Protein AF-A0A926H2I6-F1 (afdb_monomer)

Sequence (255 aa):
MTPRLSDEVSGDVGGFFLFFEAYNAGSPIDIVLDAVFRDAKGVEAKRQSINKNIRSGRTQQWIRVQSDGLARGAFVLELRAVKADDSTRALAFTQRTVRIETGASGVPGDAAELDERIAQLRYVAMQSDIDLIRDAATFPDKRIRFADFWSRRDPTPGTRENEAMQEYYARIDYAQEHFRSYLAGWMTDQGRVYVVYGPPDNVTRDPFQSEARRLETWQYFSRGNLQVVFQDDSGFGDFRLVTPISQLEKYRYAH

Solvent-accessible surface area (backbone atoms only — not comparable to full-atom values): 14363 Å² total; per-residue (Å²): 83,66,78,52,77,72,96,74,75,77,77,45,73,31,25,41,76,46,50,30,52,43,64,32,96,53,77,66,45,54,30,34,37,40,40,35,34,18,40,90,86,67,48,80,73,46,77,50,77,44,82,43,76,44,56,53,43,82,45,82,45,78,45,79,48,72,46,59,60,40,50,69,42,65,27,40,40,36,39,36,32,21,39,67,93,41,76,87,51,70,67,30,76,50,72,45,81,45,75,40,85,57,17,42,79,74,46,62,22,39,70,68,58,36,53,51,56,50,64,60,35,67,45,68,47,54,69,69,58,45,49,60,27,68,71,36,93,43,72,70,54,26,50,50,43,49,48,52,61,47,61,80,56,32,83,46,80,89,53,88,59,47,60,44,58,51,53,50,49,51,34,38,52,50,17,41,70,76,37,48,48,100,47,60,4,44,73,27,51,59,10,42,49,34,43,38,74,39,83,59,78,42,79,50,65,65,87,85,54,63,87,58,47,45,47,42,36,36,29,30,63,93,62,81,58,40,69,44,38,28,40,15,71,79,65,72,62,61,40,38,69,71,49,94,68,74,88,80,69,50,38,67,81,79,135

Secondary structure (DSSP, 8-state):
------S----BTTEEEEEEEEEESSS-EEEEEEEEEE-TTS-EEEEEEEEEEE-SEEEEEEEEEE-TTPPSEEEEEEEEEEESS--SSEEEEEEEEEEE-S-TTT--SSHHHHHHHHHHGGG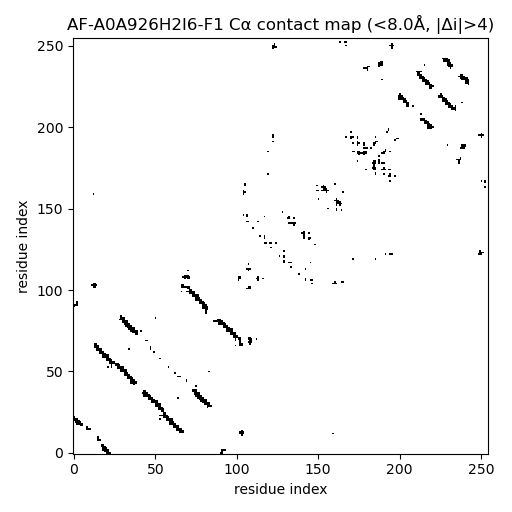TS-HHHHHHHHT-SSHHHHHHHHHHHHHTT-S-TTSSS-HHHHHHHHHHHHHHHHS-SSS-GGGSHHHHHHHHH-S-SEEEE-TT--TT-EEEEEEEGGGTSEEEEEEESSSSS--EE-S---TT-------

Radius of gyration: 24.82 Å; Cα contacts (8 Å, |Δi|>4): 484; chains: 1; bounding box: 56×32×73 Å

pLDDT: mean 85.4, std 14.14, range [34.06, 97.62]

Mean predicted aligned error: 11.86 Å

Nearest PDB structures (foldseek):
  6byg-assembly1_A  TM=5.383E-01  e=1.604E-03  Xanthomonas citri pv. citri str. 306
  6byc-assembly1_A  TM=5.207E-01  e=2.281E-03  Xanthomonas citri pv. citri str. 306
  6bye-assembly1_B  TM=5.040E-01  e=2.151E-03  Xanthomonas citri pv. citri str. 306
  6byg-assembly1_B  TM=4.900E-01  e=2.720E-03  Xanthomonas citri pv. citri str. 306
  2yjl-assembly1_A  TM=5.028E-01  e=2.093E-01  Pseudomonas aeruginosa PAO1

Structure (mmCIF, N/CA/C/O backbone):
data_AF-A0A926H2I6-F1
#
_entry.id   AF-A0A926H2I6-F1
#
loop_
_atom_site.group_PDB
_atom_site.id
_atom_site.type_symbol
_atom_site.label_atom_id
_atom_site.label_alt_id
_atom_site.label_comp_id
_atom_site.label_asym_id
_atom_site.label_entity_id
_atom_site.label_seq_id
_atom_site.pdbx_PDB_ins_code
_atom_site.Cartn_x
_atom_site.Cartn_y
_atom_site.Cartn_z
_atom_site.occupancy
_atom_site.B_iso_or_equiv
_atom_site.auth_seq_id
_atom_site.auth_comp_id
_atom_site.auth_asym_id
_atom_site.auth_atom_id
_atom_site.pdbx_PDB_model_num
ATOM 1 N N . MET A 1 1 ? -7.264 -4.552 38.458 1.00 51.69 1 MET A N 1
ATOM 2 C CA . MET A 1 1 ? -7.173 -5.278 37.171 1.00 51.69 1 MET A CA 1
ATOM 3 C C . MET A 1 1 ? -5.726 -5.237 36.721 1.00 51.69 1 MET A C 1
ATOM 5 O O . MET A 1 1 ? -5.122 -4.180 36.845 1.00 51.69 1 MET A O 1
ATOM 9 N N . THR A 1 2 ? -5.186 -6.339 36.208 1.00 41.84 2 THR A N 1
ATOM 10 C CA . THR A 1 2 ? -3.837 -6.357 35.621 1.00 41.84 2 THR A CA 1
ATOM 11 C C . THR A 1 2 ? -3.987 -6.846 34.185 1.00 41.84 2 THR A C 1
ATOM 13 O O . THR A 1 2 ? -4.104 -8.055 33.980 1.00 41.84 2 THR A O 1
ATOM 16 N N . PRO A 1 3 ? -4.080 -5.944 33.193 1.00 43.66 3 PRO A N 1
ATOM 17 C CA . PRO A 1 3 ? -4.262 -6.354 31.810 1.00 43.66 3 PRO A CA 1
ATOM 18 C C . PRO A 1 3 ? -3.015 -7.115 31.356 1.00 43.66 3 PRO A C 1
ATOM 20 O O . PRO A 1 3 ? -1.905 -6.580 31.403 1.00 43.66 3 PRO A O 1
ATOM 23 N N . ARG A 1 4 ? -3.186 -8.373 30.946 1.00 41.72 4 ARG A N 1
ATOM 24 C CA . ARG A 1 4 ? -2.119 -9.177 30.348 1.00 41.72 4 ARG A CA 1
ATOM 25 C C . ARG A 1 4 ? -2.365 -9.260 28.853 1.00 41.72 4 ARG A C 1
ATOM 27 O O . ARG A 1 4 ? -3.298 -9.913 28.418 1.00 41.72 4 ARG A O 1
ATOM 34 N N . LEU A 1 5 ? -1.514 -8.582 28.100 1.00 47.88 5 LEU A N 1
ATOM 35 C CA . LEU A 1 5 ? -1.452 -8.659 26.646 1.00 47.88 5 LEU A CA 1
ATOM 36 C C . LEU A 1 5 ? -0.637 -9.898 26.252 1.00 47.88 5 LEU A C 1
ATOM 38 O O . LEU A 1 5 ? 0.461 -10.075 26.781 1.00 47.88 5 LEU A O 1
ATOM 42 N N . SER A 1 6 ? -1.184 -10.750 25.383 1.00 37.72 6 SER A N 1
ATOM 43 C CA . SER A 1 6 ? -0.470 -11.889 24.794 1.00 37.72 6 SER A CA 1
ATOM 44 C C . SER A 1 6 ? 0.651 -11.410 23.867 1.00 37.72 6 SER A C 1
ATOM 46 O O . SER A 1 6 ? 0.526 -10.361 23.236 1.00 37.72 6 SER A O 1
ATOM 48 N N . ASP A 1 7 ? 1.744 -12.175 23.805 1.00 37.91 7 ASP A N 1
ATOM 49 C CA . ASP A 1 7 ? 2.963 -11.804 23.068 1.00 37.91 7 ASP A CA 1
ATOM 50 C C . ASP A 1 7 ? 2.861 -12.029 21.549 1.00 37.91 7 ASP A C 1
ATOM 52 O O . ASP A 1 7 ? 3.631 -11.443 20.795 1.00 37.91 7 ASP A O 1
ATOM 56 N N . GLU A 1 8 ? 1.863 -12.782 21.085 1.00 34.06 8 GLU A N 1
ATOM 57 C CA . GLU A 1 8 ? 1.546 -12.922 19.665 1.00 34.06 8 GLU A CA 1
ATOM 58 C C . GLU A 1 8 ? 0.152 -12.379 19.395 1.00 34.06 8 GLU A C 1
ATOM 60 O O . GLU A 1 8 ? -0.875 -12.966 19.740 1.00 34.06 8 GLU A O 1
ATOM 65 N N . VAL A 1 9 ? 0.135 -11.208 18.776 1.00 41.66 9 VAL A N 1
ATOM 66 C CA . VAL A 1 9 ? -1.035 -10.687 18.097 1.00 41.66 9 VAL A CA 1
ATOM 67 C C . VAL A 1 9 ? -0.856 -11.062 16.633 1.00 41.66 9 VAL A C 1
ATOM 69 O O . VAL A 1 9 ? -0.272 -10.305 15.862 1.00 41.66 9 VAL A O 1
ATOM 72 N N . SER A 1 10 ? -1.301 -12.261 16.250 1.00 37.22 10 SER A N 1
ATOM 73 C CA . SER A 1 10 ? -1.488 -12.570 14.833 1.00 37.22 10 SER A CA 1
ATOM 74 C C . SER A 1 10 ? -2.543 -11.595 14.315 1.00 37.22 10 SER A C 1
ATOM 76 O O . SER A 1 10 ? -3.692 -11.627 14.762 1.00 37.22 10 SER A O 1
ATOM 78 N N . GLY A 1 11 ? -2.110 -10.656 13.475 1.00 39.47 11 GLY A N 1
ATOM 79 C CA . GLY A 1 11 ? -2.929 -9.560 12.982 1.00 39.47 11 GLY A CA 1
ATOM 80 C C . GLY A 1 11 ? -4.119 -10.084 12.197 1.00 39.47 11 GLY A C 1
ATOM 81 O O . GLY A 1 11 ? -3.978 -10.495 11.050 1.00 39.47 11 GLY A O 1
ATOM 82 N N . ASP A 1 12 ? -5.294 -10.045 12.816 1.00 39.66 12 ASP A N 1
ATOM 83 C CA . ASP A 1 12 ? -6.534 -10.094 12.064 1.00 39.66 12 ASP A CA 1
ATOM 84 C C . ASP A 1 12 ? -6.709 -8.766 11.315 1.00 39.66 12 ASP A C 1
ATOM 86 O O . ASP A 1 12 ? -6.243 -7.688 11.697 1.00 39.66 12 ASP A O 1
ATOM 90 N N . VAL A 1 13 ? -7.380 -8.843 10.178 1.00 48.22 13 VAL A N 1
ATOM 91 C CA . VAL A 1 13 ? -7.551 -7.719 9.262 1.00 48.22 13 VAL A CA 1
ATOM 92 C C . VAL A 1 13 ? -8.316 -6.578 9.949 1.00 48.22 13 VAL A C 1
ATOM 94 O O . VAL A 1 13 ? -9.471 -6.717 10.364 1.00 48.22 13 VAL A O 1
ATOM 97 N N . GLY A 1 14 ? -7.639 -5.435 10.099 1.00 58.56 14 GLY A N 1
ATOM 98 C CA . GLY A 1 14 ? -8.200 -4.179 10.611 1.00 58.56 14 GLY A CA 1
ATOM 99 C C . GLY A 1 14 ? -8.201 -4.046 12.119 1.00 58.56 14 GLY A C 1
ATOM 100 O O . GLY A 1 14 ? -8.694 -3.046 12.625 1.00 58.56 14 GLY A O 1
ATOM 101 N N . GLY A 1 15 ? -7.636 -5.006 12.845 1.00 72.56 15 GLY A N 1
ATOM 102 C CA . GLY A 1 15 ? -7.514 -4.916 14.285 1.00 72.56 15 GLY A CA 1
ATOM 103 C C . GLY A 1 15 ? -7.090 -6.223 14.921 1.00 72.56 15 GLY A C 1
ATOM 104 O O . GLY A 1 15 ? -6.919 -7.239 14.271 1.00 72.56 15 GLY A O 1
ATOM 105 N N . PHE A 1 16 ? -6.972 -6.224 16.232 1.00 80.12 16 PHE A N 1
ATOM 106 C CA . PHE A 1 16 ? -6.583 -7.402 16.981 1.00 80.12 16 PHE A CA 1
ATOM 107 C C . PHE A 1 16 ? -7.397 -7.539 18.250 1.00 80.12 16 PHE A C 1
ATOM 109 O O . PHE A 1 16 ? -7.962 -6.571 18.764 1.00 80.12 16 PHE A O 1
ATOM 116 N N . PHE A 1 17 ? -7.458 -8.758 18.770 1.00 84.69 17 PHE A N 1
ATOM 117 C CA . PHE A 1 17 ? -8.118 -9.010 20.036 1.00 84.69 17 PHE A CA 1
ATOM 118 C C . PHE A 1 17 ? -7.151 -8.823 21.195 1.00 84.69 17 PHE A C 1
ATOM 120 O O . PHE A 1 17 ? -6.048 -9.361 21.200 1.00 84.69 17 PHE A O 1
ATOM 127 N N . LEU A 1 18 ? -7.598 -8.082 22.203 1.00 86.88 18 LEU A N 1
ATOM 128 C CA . LEU A 1 18 ? -6.967 -8.059 23.508 1.00 86.88 18 LEU A CA 1
ATOM 129 C C . LEU A 1 18 ? -7.772 -8.898 24.477 1.00 86.88 18 LEU A C 1
ATOM 131 O O . LEU A 1 18 ? -8.983 -8.719 24.623 1.00 86.88 18 LEU A O 1
ATOM 135 N N . PHE A 1 19 ? -7.057 -9.771 25.167 1.00 86.81 19 PHE A N 1
ATOM 136 C CA . PHE A 1 19 ? -7.551 -10.533 26.295 1.00 86.81 19 PHE A CA 1
ATOM 137 C C . PHE A 1 19 ? -7.140 -9.854 27.602 1.00 86.81 19 PHE A C 1
ATOM 139 O O . PHE A 1 19 ? -6.030 -9.339 27.718 1.00 86.81 19 PHE A O 1
ATOM 146 N N . PHE A 1 20 ? -8.013 -9.862 28.607 1.00 86.25 20 PHE A N 1
ATOM 147 C CA . PHE A 1 20 ? -7.623 -9.541 29.978 1.00 86.25 20 PHE A CA 1
ATOM 148 C C . PHE A 1 20 ? -8.558 -10.176 31.007 1.00 86.25 20 PHE A C 1
ATOM 150 O O . PHE A 1 20 ? -9.727 -10.459 30.742 1.00 86.25 20 PHE A O 1
ATOM 157 N N . GLU A 1 21 ? -8.045 -10.343 32.224 1.00 88.06 21 GLU A N 1
ATOM 158 C CA . GLU A 1 21 ? -8.843 -10.739 33.381 1.00 88.06 21 GLU A CA 1
ATOM 159 C C . GLU A 1 21 ? -9.215 -9.519 34.229 1.00 88.06 21 GLU A C 1
ATOM 161 O O . GLU A 1 21 ? -8.363 -8.717 34.635 1.00 88.06 21 GLU A O 1
ATOM 166 N N . ALA A 1 22 ? -10.505 -9.396 34.526 1.00 90.19 22 ALA A N 1
ATOM 167 C CA . ALA A 1 22 ? -11.040 -8.382 35.413 1.00 90.19 22 ALA A CA 1
ATOM 168 C C . ALA A 1 22 ? -11.385 -8.995 36.773 1.00 90.19 22 ALA A C 1
ATOM 170 O O . ALA A 1 22 ? -12.070 -10.014 36.864 1.00 90.19 22 ALA A O 1
ATOM 171 N N . TYR A 1 23 ? -10.911 -8.337 37.828 1.00 90.62 23 TYR A N 1
ATOM 172 C CA . TYR A 1 23 ? -11.140 -8.714 39.217 1.00 90.62 23 TYR A CA 1
ATOM 173 C C . TYR A 1 23 ? -11.953 -7.601 39.874 1.00 90.62 23 TYR A C 1
ATOM 175 O O . TYR A 1 23 ? -11.439 -6.490 40.031 1.00 90.62 23 TYR A O 1
ATOM 183 N N . ASN A 1 24 ? -13.206 -7.887 40.222 1.00 91.94 24 ASN A N 1
ATOM 184 C CA . ASN A 1 24 ? -14.107 -6.948 40.882 1.00 91.94 24 ASN A CA 1
ATOM 185 C C . ASN A 1 24 ? -14.617 -7.552 42.196 1.00 91.94 24 ASN A C 1
ATOM 187 O O . ASN A 1 24 ? -15.389 -8.503 42.186 1.00 91.94 24 ASN A O 1
ATOM 191 N N . ALA A 1 25 ? -14.189 -7.002 43.331 1.00 90.06 25 ALA A N 1
ATOM 192 C CA . ALA A 1 25 ? -14.613 -7.475 44.652 1.00 90.06 25 ALA A CA 1
ATOM 193 C C . ALA A 1 25 ? -15.959 -6.883 45.119 1.00 90.06 25 ALA A C 1
ATOM 195 O O . ALA A 1 25 ? -16.461 -7.280 46.166 1.00 90.06 25 ALA A O 1
ATOM 196 N N . GLY A 1 26 ? -16.525 -5.921 44.383 1.00 89.69 26 GLY A N 1
ATOM 197 C CA . GLY A 1 26 ? -17.775 -5.243 44.730 1.00 89.69 26 GLY A CA 1
ATOM 198 C C . GLY A 1 26 ? -18.942 -5.633 43.826 1.00 89.69 26 GLY A C 1
ATOM 199 O O . GLY A 1 26 ? -18.916 -6.659 43.141 1.00 89.69 26 GLY A O 1
ATOM 200 N N . SER A 1 27 ? -19.972 -4.787 43.814 1.00 92.38 27 SER A N 1
ATOM 201 C CA . SER A 1 27 ? -21.091 -4.878 42.871 1.00 92.38 27 SER A CA 1
ATOM 202 C C . SER A 1 27 ? -20.616 -4.706 41.420 1.00 92.38 27 SER A C 1
ATOM 204 O O . SER A 1 27 ? -19.551 -4.125 41.198 1.00 92.38 27 SER A O 1
ATOM 206 N N . PRO A 1 28 ? -21.374 -5.194 40.420 1.00 93.62 28 PRO A N 1
ATOM 207 C CA . PRO A 1 28 ? -21.065 -4.950 39.014 1.00 93.62 28 PRO A CA 1
ATOM 208 C C . PRO A 1 28 ? -20.834 -3.464 38.718 1.00 93.62 28 PRO A C 1
ATOM 210 O O . PRO A 1 28 ? -21.554 -2.616 39.242 1.00 93.62 28 PRO A O 1
ATOM 213 N N . ILE A 1 29 ? -19.836 -3.166 37.887 1.00 93.06 29 ILE A N 1
ATOM 214 C CA . ILE A 1 29 ? -19.472 -1.796 37.505 1.00 93.06 29 ILE A CA 1
ATOM 215 C C . ILE A 1 29 ? -19.391 -1.660 35.989 1.00 93.06 29 ILE A C 1
ATOM 217 O O . ILE A 1 29 ? -18.915 -2.572 35.311 1.00 93.06 29 ILE A O 1
ATOM 221 N N . ASP A 1 30 ? -19.790 -0.504 35.473 1.00 95.00 30 ASP A N 1
ATOM 222 C CA . ASP A 1 30 ? -19.539 -0.132 34.086 1.00 95.00 30 ASP A CA 1
ATOM 223 C C . ASP A 1 30 ? -18.203 0.598 33.972 1.00 95.00 30 ASP A C 1
ATOM 225 O O . ASP A 1 30 ? -17.878 1.496 34.756 1.00 95.00 30 ASP A O 1
ATOM 229 N N . ILE A 1 31 ? -17.409 0.185 32.992 1.00 94.50 31 ILE A N 1
ATOM 230 C CA . ILE A 1 31 ? -16.107 0.765 32.690 1.00 94.50 31 ILE A CA 1
ATOM 231 C C . ILE A 1 31 ? -16.033 1.171 31.224 1.00 94.50 31 ILE A C 1
ATOM 233 O O . ILE A 1 31 ? -16.672 0.564 30.359 1.00 94.50 31 ILE A O 1
ATOM 237 N N . VAL A 1 32 ? -15.172 2.145 30.953 1.00 95.50 32 VAL A N 1
ATOM 238 C CA . VAL A 1 32 ? -14.722 2.496 29.607 1.00 95.50 32 VAL A CA 1
ATOM 239 C C . VAL A 1 32 ? -13.271 2.062 29.469 1.00 95.50 32 VAL A C 1
ATOM 241 O O . VAL A 1 32 ? -12.435 2.352 30.327 1.00 95.50 32 VAL A O 1
ATOM 244 N N . LEU A 1 33 ? -12.980 1.339 28.394 1.00 94.62 33 LEU A N 1
ATOM 245 C CA . LEU A 1 33 ? -11.631 0.996 27.970 1.00 94.62 33 LEU A CA 1
ATOM 246 C C . LEU A 1 33 ? -11.230 1.931 26.834 1.00 94.62 33 LEU A C 1
ATOM 248 O O . LEU A 1 33 ? -11.742 1.793 25.727 1.00 94.62 33 LEU A O 1
ATOM 252 N N . ASP A 1 34 ? -10.317 2.852 27.113 1.00 94.44 34 ASP A N 1
ATOM 253 C CA . ASP A 1 34 ? -9.717 3.747 26.129 1.00 94.44 34 ASP A CA 1
ATOM 254 C C . ASP A 1 34 ? -8.413 3.142 25.613 1.00 94.44 34 ASP A C 1
ATOM 256 O O . ASP A 1 34 ? -7.412 3.094 26.331 1.00 94.44 34 ASP A O 1
ATOM 260 N N . ALA A 1 35 ? -8.436 2.680 24.366 1.00 94.75 35 ALA A N 1
ATOM 261 C CA . ALA A 1 35 ? -7.270 2.249 23.610 1.00 94.75 35 ALA A CA 1
ATOM 262 C C . ALA A 1 35 ? -6.766 3.418 22.752 1.00 94.75 35 ALA A C 1
ATOM 264 O O . ALA A 1 35 ? -7.503 3.924 21.906 1.00 94.75 35 ALA A O 1
ATOM 265 N N . VAL A 1 36 ? -5.525 3.852 22.960 1.00 95.75 36 VAL A N 1
ATOM 266 C CA . VAL A 1 36 ? -4.905 4.985 22.263 1.00 95.75 36 VAL A CA 1
ATOM 267 C C . VAL A 1 36 ? -3.611 4.523 21.611 1.00 95.75 36 VAL A C 1
ATOM 269 O O . VAL A 1 36 ? -2.714 4.031 22.287 1.00 95.75 36 VAL A O 1
ATOM 272 N N . PHE A 1 37 ? -3.499 4.695 20.300 1.00 93.69 37 PHE A N 1
ATOM 273 C CA . PHE A 1 37 ? -2.265 4.478 19.557 1.00 93.69 37 PHE A CA 1
ATOM 274 C C . PHE A 1 37 ? -1.484 5.78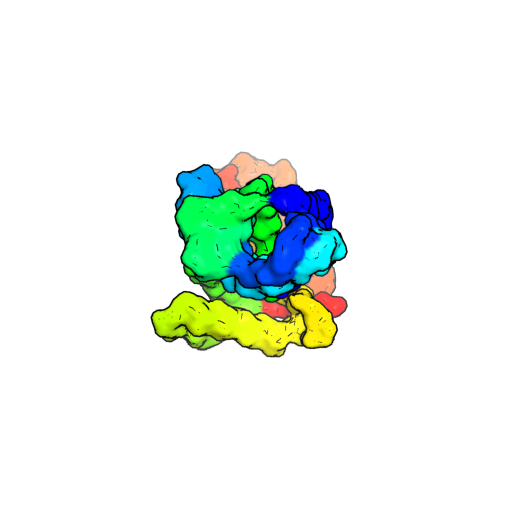4 19.493 1.00 93.69 37 PHE A C 1
ATOM 276 O O . PHE A 1 37 ? -2.003 6.791 19.007 1.00 93.69 37 PHE A O 1
ATOM 283 N N . ARG A 1 38 ? -0.232 5.763 19.948 1.00 94.69 38 ARG A N 1
ATOM 284 C CA . ARG A 1 38 ? 0.714 6.873 19.818 1.00 94.69 38 ARG A CA 1
ATOM 285 C C . ARG A 1 38 ? 1.843 6.517 18.870 1.00 94.69 38 ARG A C 1
ATOM 287 O O . ARG A 1 38 ? 2.364 5.403 18.923 1.00 94.69 38 ARG A O 1
ATOM 294 N N . ASP A 1 39 ? 2.213 7.457 18.011 1.00 89.50 39 ASP A N 1
ATOM 295 C CA . ASP A 1 39 ? 3.367 7.310 17.127 1.00 89.50 39 ASP A CA 1
ATOM 296 C C . ASP A 1 39 ? 4.702 7.410 17.899 1.00 89.50 39 ASP A C 1
ATOM 298 O O . ASP A 1 39 ? 4.738 7.615 19.116 1.00 89.50 39 ASP A O 1
ATOM 302 N N . ALA A 1 40 ? 5.826 7.299 17.187 1.00 82.50 40 ALA A N 1
ATOM 303 C CA . ALA A 1 40 ? 7.164 7.406 17.775 1.00 82.50 40 ALA A CA 1
ATOM 304 C C . ALA A 1 40 ? 7.463 8.773 18.432 1.00 82.50 40 ALA A C 1
ATOM 306 O O . ALA A 1 40 ? 8.410 8.880 19.209 1.00 82.50 40 ALA A O 1
ATOM 307 N N . LYS A 1 41 ? 6.678 9.816 18.131 1.00 86.81 41 LYS A N 1
ATOM 308 C CA . LYS A 1 41 ? 6.781 11.158 18.724 1.00 86.81 41 LYS A CA 1
ATOM 309 C C . LYS A 1 41 ? 5.814 11.349 19.901 1.00 86.81 41 LYS A C 1
ATOM 311 O O . LYS A 1 41 ? 5.792 12.426 20.493 1.00 86.81 41 LYS A O 1
ATOM 316 N N . GLY A 1 42 ? 5.023 10.331 20.249 1.00 90.19 42 GLY A N 1
ATOM 317 C CA . GLY A 1 42 ? 4.010 10.387 21.305 1.00 90.19 42 GLY A CA 1
ATOM 318 C C . GLY A 1 42 ? 2.687 11.035 20.876 1.00 90.19 42 GLY A C 1
ATOM 319 O O . GLY A 1 42 ? 1.796 11.226 21.713 1.00 90.19 42 GLY A O 1
ATOM 320 N N . VAL A 1 43 ? 2.531 11.368 19.592 1.00 90.94 43 VAL A N 1
ATOM 321 C CA . VAL A 1 43 ? 1.313 11.980 19.053 1.00 90.94 43 VAL A CA 1
ATOM 322 C C . VAL A 1 43 ? 0.231 10.913 18.931 1.00 90.94 43 VAL A C 1
ATOM 324 O O . VAL A 1 43 ? 0.491 9.805 18.468 1.00 90.94 43 VAL A O 1
ATOM 327 N N . GLU A 1 44 ? -0.987 11.238 19.368 1.00 93.44 44 GLU A N 1
ATOM 328 C CA . GLU A 1 44 ? -2.144 10.351 19.228 1.00 93.44 44 GLU A CA 1
ATOM 329 C C . GLU A 1 44 ? -2.485 10.171 17.744 1.00 93.44 44 GLU A C 1
ATOM 331 O O . GLU A 1 44 ? -2.884 11.116 17.070 1.00 93.44 44 GLU A O 1
ATOM 336 N N . ALA A 1 45 ? -2.315 8.946 17.250 1.00 87.12 45 ALA A N 1
ATOM 337 C CA . ALA A 1 45 ? -2.628 8.557 15.881 1.00 87.12 45 ALA A CA 1
ATOM 338 C C . ALA A 1 45 ? -4.065 8.035 15.754 1.00 87.12 45 ALA A C 1
ATOM 340 O O . ALA A 1 45 ? -4.726 8.262 14.744 1.00 87.12 45 ALA A O 1
ATOM 341 N N . LYS A 1 46 ? -4.560 7.327 16.778 1.00 89.25 46 LYS A N 1
ATOM 342 C CA . LYS A 1 46 ? -5.925 6.786 16.813 1.00 89.25 46 LYS A CA 1
ATOM 343 C C . LYS A 1 46 ? -6.377 6.520 18.243 1.00 89.25 46 LYS A C 1
ATOM 345 O O . LYS A 1 46 ? -5.569 6.146 19.091 1.00 89.25 46 LYS A O 1
ATOM 350 N N . ARG A 1 47 ? -7.684 6.629 18.483 1.00 93.69 47 ARG A N 1
ATOM 351 C CA . ARG A 1 47 ? -8.341 6.258 19.739 1.00 93.69 47 ARG A CA 1
ATOM 352 C C . ARG A 1 47 ? -9.578 5.414 19.481 1.00 93.69 47 ARG A C 1
ATOM 354 O O . ARG A 1 47 ? -10.318 5.655 18.531 1.00 93.69 47 ARG A O 1
ATOM 361 N N . GLN A 1 48 ? -9.820 4.458 20.367 1.00 93.62 48 GLN A N 1
ATOM 362 C CA . GLN A 1 48 ? -11.039 3.668 20.416 1.00 93.62 48 GLN A CA 1
ATOM 363 C C . GLN A 1 48 ? -11.483 3.500 21.870 1.00 93.62 48 GLN A C 1
ATOM 365 O O . GLN A 1 48 ? -10.709 3.037 22.705 1.00 93.62 48 GLN A O 1
ATOM 370 N N . SER A 1 49 ? -12.743 3.827 22.149 1.00 94.69 49 SER A N 1
ATOM 371 C CA . SER A 1 49 ? -13.353 3.666 23.471 1.00 94.69 49 SER A CA 1
ATOM 372 C C . SER A 1 49 ? -14.360 2.518 23.448 1.00 94.69 49 SER A C 1
ATOM 374 O O . SER A 1 49 ? -15.180 2.419 22.533 1.00 94.69 49 SER A O 1
ATOM 376 N N . ILE A 1 50 ? -14.289 1.623 24.434 1.00 94.38 50 ILE A N 1
ATOM 377 C CA . ILE A 1 50 ? -15.102 0.402 24.491 1.00 94.38 50 ILE A CA 1
ATOM 378 C C . ILE A 1 50 ? -15.753 0.288 25.867 1.00 94.38 50 ILE A C 1
ATOM 380 O O . ILE A 1 50 ? -15.065 0.155 26.878 1.00 94.38 50 ILE A O 1
ATOM 384 N N . ASN A 1 51 ? -17.084 0.279 25.899 1.00 94.62 51 ASN A N 1
ATOM 385 C CA . ASN A 1 51 ? -17.844 0.093 27.132 1.00 94.62 51 ASN A CA 1
ATOM 386 C C . ASN A 1 51 ? -17.895 -1.388 27.524 1.00 94.62 51 ASN A C 1
ATOM 388 O O . ASN A 1 51 ? -18.142 -2.261 26.684 1.00 94.62 51 ASN A O 1
ATOM 392 N N . LYS A 1 52 ? -17.688 -1.681 28.809 1.00 93.31 52 LYS A N 1
ATOM 393 C CA . LYS A 1 52 ? -17.806 -3.029 29.377 1.00 93.31 52 LYS A CA 1
ATOM 394 C C . LYS A 1 52 ? -18.488 -2.981 30.736 1.00 93.31 52 LYS A C 1
ATOM 396 O O . LYS A 1 52 ? -18.135 -2.163 31.576 1.00 93.31 52 LYS A O 1
ATOM 401 N N . ASN A 1 53 ? -19.380 -3.936 30.977 1.00 94.75 53 ASN A N 1
ATOM 402 C CA . ASN A 1 53 ? -19.887 -4.220 32.313 1.00 94.75 53 ASN A CA 1
ATOM 403 C C . ASN A 1 53 ? -19.044 -5.332 32.952 1.00 94.75 53 ASN A C 1
ATOM 405 O O . ASN A 1 53 ? -18.942 -6.439 32.413 1.00 94.75 53 ASN A O 1
ATOM 409 N N . ILE A 1 54 ? -18.429 -5.041 34.095 1.00 93.94 54 ILE A N 1
ATOM 410 C CA . ILE A 1 54 ? -17.598 -5.980 34.848 1.00 93.94 54 ILE A CA 1
ATOM 411 C C . ILE A 1 54 ? -18.400 -6.507 36.030 1.00 93.94 54 ILE A C 1
ATOM 413 O O . ILE A 1 54 ? -18.578 -5.827 37.043 1.00 93.94 54 ILE A O 1
ATOM 417 N N . ARG A 1 55 ? -18.854 -7.757 35.908 1.00 93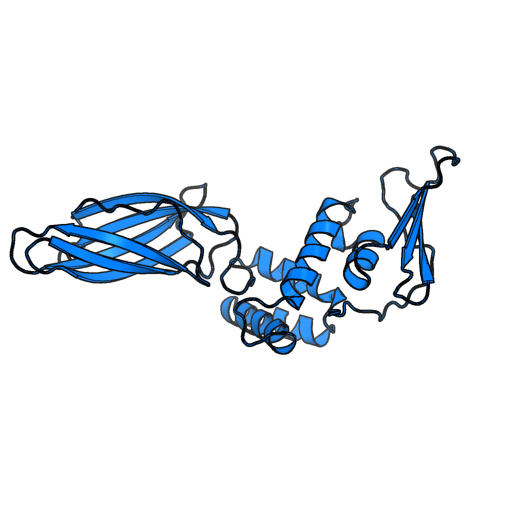.56 55 ARG A N 1
ATOM 418 C CA . ARG A 1 55 ? -19.544 -8.471 36.989 1.00 93.56 55 ARG A CA 1
ATOM 419 C C . ARG A 1 55 ? -18.628 -8.655 38.202 1.00 93.56 55 ARG A C 1
ATOM 421 O O . ARG A 1 55 ? -17.405 -8.628 38.075 1.00 93.56 55 ARG A O 1
ATOM 428 N N . SER A 1 56 ? -19.239 -8.867 39.365 1.00 92.75 56 SER A N 1
ATOM 429 C CA . SER A 1 56 ? -18.520 -9.249 40.584 1.00 92.75 56 SER A CA 1
ATOM 430 C C . SER A 1 56 ? -17.754 -10.566 40.390 1.00 92.75 56 SER A C 1
ATOM 432 O O . SER A 1 56 ? -18.173 -11.435 39.621 1.00 92.75 56 SER A O 1
ATOM 434 N N . GLY A 1 57 ? -16.634 -10.716 41.090 1.00 92.31 57 GLY A N 1
ATOM 435 C CA . GLY A 1 57 ? -15.725 -11.851 40.992 1.00 92.31 57 GLY A CA 1
ATOM 436 C C . GLY A 1 57 ? -14.655 -11.692 39.908 1.00 92.31 57 GLY A C 1
ATOM 437 O O . GLY A 1 57 ? -14.251 -10.583 39.544 1.00 92.31 57 GLY A O 1
ATOM 438 N N . ARG A 1 58 ? -14.150 -12.831 39.422 1.00 92.75 58 ARG A N 1
ATOM 439 C CA . ARG A 1 58 ? -13.155 -12.906 38.345 1.00 92.75 58 ARG A CA 1
ATOM 440 C C . ARG A 1 58 ? -13.857 -13.177 37.019 1.00 92.75 58 ARG A C 1
ATOM 442 O O . ARG A 1 58 ? -14.510 -14.207 36.875 1.00 92.75 58 ARG A O 1
ATOM 449 N N . THR A 1 59 ? -13.683 -12.289 36.045 1.00 90.69 59 THR A N 1
ATOM 450 C CA . THR A 1 59 ? -14.227 -12.455 34.689 1.00 90.69 59 THR A CA 1
ATOM 451 C C . THR A 1 59 ? -13.138 -12.320 33.635 1.00 90.69 59 THR A C 1
ATOM 453 O O . THR A 1 59 ? -12.182 -11.565 33.805 1.00 90.69 59 THR A O 1
ATOM 456 N N . GLN A 1 60 ? -13.289 -13.055 32.538 1.00 90.38 60 GLN A N 1
ATOM 457 C CA . GLN A 1 60 ? -12.436 -12.943 31.359 1.00 90.38 60 GLN A CA 1
ATOM 458 C C . GLN A 1 60 ? -13.093 -12.018 30.341 1.00 90.38 60 GLN A C 1
ATOM 460 O O . GLN A 1 60 ? -14.306 -12.073 30.137 1.00 90.38 60 GLN A O 1
ATOM 465 N N . GLN A 1 61 ? -12.295 -11.161 29.716 1.00 87.44 61 GLN A N 1
ATOM 466 C CA . GLN A 1 61 ? -12.763 -10.149 28.784 1.00 87.44 61 GLN A CA 1
ATOM 467 C C . GLN A 1 61 ? -11.951 -10.196 27.497 1.00 87.44 61 GLN A C 1
ATOM 469 O O . GLN A 1 61 ? -10.732 -10.356 27.517 1.00 87.44 61 GLN A O 1
ATOM 474 N N . TRP A 1 62 ? -12.657 -9.992 26.389 1.00 88.81 62 TRP A N 1
ATOM 475 C CA . TRP A 1 62 ? -12.089 -9.845 25.057 1.00 88.81 62 TRP A CA 1
ATOM 476 C C . TRP A 1 62 ? -12.572 -8.522 24.468 1.00 88.81 62 TRP A C 1
ATOM 478 O O . TRP A 1 62 ? -13.767 -8.194 24.548 1.00 88.81 62 TRP A O 1
ATOM 488 N N . ILE A 1 63 ? -11.654 -7.751 23.894 1.00 89.38 63 ILE A N 1
ATOM 489 C CA . ILE A 1 63 ? -11.969 -6.544 23.127 1.00 89.38 63 ILE A CA 1
ATOM 490 C C . ILE A 1 63 ? -11.280 -6.599 21.776 1.00 89.38 63 ILE A C 1
ATOM 492 O O . ILE A 1 63 ? -10.147 -7.052 21.686 1.00 89.38 63 ILE A O 1
ATOM 496 N N . ARG A 1 64 ? -11.956 -6.119 20.732 1.00 87.50 64 ARG A N 1
ATOM 497 C CA . ARG A 1 64 ? -11.340 -5.919 19.422 1.00 87.50 64 ARG A CA 1
ATOM 498 C C . ARG A 1 64 ? -10.844 -4.483 19.330 1.00 87.50 64 ARG A C 1
ATOM 500 O O . ARG A 1 64 ? -11.657 -3.558 19.345 1.00 87.50 64 ARG A O 1
ATOM 507 N N . VAL A 1 65 ? -9.531 -4.320 19.241 1.00 88.69 65 VAL A N 1
ATOM 508 C CA . VAL A 1 65 ? -8.869 -3.039 19.007 1.00 88.69 65 VAL A CA 1
ATOM 509 C C . VAL A 1 65 ? -8.651 -2.882 17.512 1.00 88.69 65 VAL A C 1
ATOM 511 O O . VAL A 1 65 ? -7.970 -3.698 16.905 1.00 88.69 65 VAL A O 1
ATOM 514 N N . GLN A 1 66 ? -9.244 -1.857 16.916 1.00 84.50 66 GLN A N 1
ATOM 515 C CA . GLN A 1 66 ? -9.182 -1.612 15.482 1.00 84.50 66 GLN A CA 1
ATOM 516 C C . GLN A 1 66 ? -7.901 -0.843 15.119 1.00 84.50 66 GLN A C 1
ATOM 518 O O . GLN A 1 66 ? -7.607 0.196 15.713 1.00 84.50 66 GLN A O 1
ATOM 523 N N . SER A 1 67 ? -7.151 -1.340 14.139 1.00 78.69 67 SER A N 1
ATOM 524 C CA . SER A 1 67 ? -5.899 -0.768 13.628 1.00 78.69 67 SER A CA 1
ATOM 525 C C . SER A 1 67 ? -6.031 -0.140 12.236 1.00 78.69 67 SER A C 1
ATOM 527 O O . SER A 1 67 ? -5.056 0.383 11.702 1.00 78.69 67 SER A O 1
ATOM 529 N N . ASP A 1 68 ? -7.221 -0.152 11.630 1.00 71.44 68 ASP A N 1
ATOM 530 C CA . ASP A 1 68 ? -7.471 0.502 10.344 1.00 71.44 68 ASP A CA 1
ATOM 531 C C . ASP A 1 68 ? -7.113 2.002 10.382 1.00 71.44 68 ASP A C 1
ATOM 533 O O . ASP A 1 68 ? -7.308 2.679 11.391 1.00 71.44 68 ASP A O 1
ATOM 537 N N . GLY A 1 69 ? -6.563 2.533 9.288 1.00 69.12 69 GLY A N 1
ATOM 538 C CA . GLY A 1 69 ? -6.164 3.945 9.215 1.00 69.12 69 GLY A CA 1
ATOM 539 C C . GLY A 1 69 ? -4.893 4.304 9.998 1.00 69.12 69 GLY A C 1
ATOM 540 O O . GLY A 1 69 ? -4.502 5.464 10.003 1.00 69.12 69 GLY A O 1
ATOM 541 N N . LEU A 1 70 ? -4.230 3.341 10.647 1.00 76.19 70 LEU A N 1
ATOM 542 C CA . LEU A 1 70 ? -2.864 3.532 11.132 1.00 76.19 70 LEU A CA 1
ATOM 543 C C . LEU A 1 70 ? -1.873 3.255 10.000 1.00 76.19 70 LEU A C 1
ATOM 545 O O . LEU A 1 70 ? -2.006 2.254 9.294 1.00 76.19 70 LEU A O 1
ATOM 549 N N . ALA A 1 71 ? -0.879 4.131 9.853 1.00 70.94 71 ALA A N 1
ATOM 550 C CA . ALA A 1 71 ? 0.244 3.925 8.941 1.00 70.94 71 ALA A CA 1
ATOM 551 C C . ALA A 1 71 ? 1.018 2.646 9.293 1.00 70.94 71 ALA A C 1
ATOM 553 O O . ALA A 1 71 ? 0.984 2.178 10.436 1.00 70.94 71 ALA A O 1
ATOM 554 N N . ARG A 1 72 ? 1.776 2.104 8.337 1.00 72.88 72 ARG A N 1
ATOM 555 C CA . ARG A 1 72 ? 2.758 1.057 8.642 1.00 72.88 72 ARG A CA 1
ATOM 556 C C . ARG A 1 72 ? 3.805 1.606 9.615 1.00 72.88 72 ARG A C 1
ATOM 558 O O . ARG A 1 72 ? 4.390 2.661 9.384 1.00 72.88 72 ARG A O 1
ATOM 565 N N . GLY A 1 73 ? 4.086 0.877 10.691 1.00 77.56 73 GLY A N 1
ATOM 566 C CA . GLY A 1 73 ? 5.093 1.296 11.663 1.00 77.56 73 GLY A CA 1
ATOM 567 C C . GLY A 1 73 ? 4.864 0.773 13.072 1.00 77.56 73 GLY A C 1
ATOM 568 O O . GLY A 1 73 ? 3.930 0.023 13.344 1.00 77.56 73 GLY A O 1
ATOM 569 N N . ALA A 1 74 ? 5.760 1.153 13.979 1.00 86.75 74 ALA A N 1
ATOM 570 C CA . ALA A 1 74 ? 5.624 0.851 15.397 1.00 86.75 74 ALA A CA 1
ATOM 571 C C . ALA A 1 74 ? 4.824 1.955 16.103 1.00 86.75 74 ALA A C 1
ATOM 573 O O . ALA A 1 74 ? 5.121 3.138 15.941 1.00 86.75 74 ALA A O 1
ATOM 574 N N . PHE A 1 75 ? 3.856 1.550 16.920 1.00 91.25 75 PHE A N 1
ATOM 575 C CA . PHE A 1 75 ? 3.044 2.426 17.758 1.00 91.25 75 PHE A CA 1
ATOM 576 C C . PHE A 1 75 ? 3.100 1.954 19.203 1.00 91.25 75 PHE A C 1
ATOM 578 O O . PHE A 1 75 ? 3.220 0.758 19.472 1.00 91.25 75 PHE A O 1
ATOM 585 N N . VAL A 1 76 ? 2.952 2.883 20.139 1.00 94.62 76 VAL A N 1
ATOM 586 C CA . VAL A 1 76 ? 2.652 2.554 21.532 1.00 94.62 76 VAL A CA 1
ATOM 587 C C . VAL A 1 76 ? 1.138 2.510 21.682 1.00 94.62 76 VAL A C 1
ATOM 589 O O . VAL A 1 76 ? 0.464 3.522 21.516 1.00 94.62 76 VAL A O 1
ATOM 592 N N . LEU A 1 77 ? 0.598 1.333 21.981 1.00 94.81 77 LEU A N 1
ATOM 593 C CA . LEU A 1 77 ? -0.793 1.159 22.370 1.00 94.81 77 LEU A CA 1
ATOM 594 C C . LEU A 1 77 ? -0.918 1.358 23.879 1.00 94.81 77 LEU A C 1
ATOM 596 O O . LEU A 1 77 ? -0.477 0.509 24.652 1.00 94.81 77 LEU A O 1
ATOM 600 N N . GLU A 1 78 ? -1.553 2.447 24.286 1.00 95.12 78 GLU A N 1
ATOM 601 C CA . GLU A 1 78 ? -1.955 2.730 25.660 1.00 95.12 78 GLU A CA 1
ATOM 602 C C . GLU A 1 78 ? -3.390 2.246 25.884 1.00 95.12 78 GLU A C 1
ATOM 604 O O . GLU A 1 78 ? -4.301 2.647 25.165 1.00 95.12 78 GLU A O 1
ATOM 609 N N . LEU A 1 79 ? -3.614 1.414 26.899 1.00 93.75 79 LEU A N 1
ATOM 610 C CA . LEU A 1 79 ? -4.947 0.971 27.301 1.00 93.75 79 LEU A CA 1
ATOM 611 C C . LEU A 1 79 ? -5.246 1.459 28.719 1.00 93.75 79 LEU A C 1
ATOM 613 O O . LEU A 1 79 ? -4.588 1.057 29.684 1.00 93.75 79 LEU A O 1
ATOM 617 N N . ARG A 1 80 ? -6.265 2.308 28.847 1.00 94.38 80 ARG A N 1
ATOM 618 C CA . ARG A 1 80 ? -6.774 2.835 30.118 1.00 94.38 80 ARG A CA 1
ATOM 619 C C . ARG A 1 80 ? -8.159 2.282 30.403 1.00 94.38 80 ARG A C 1
ATOM 621 O O . ARG A 1 80 ? -9.049 2.408 29.575 1.00 94.38 80 ARG A O 1
ATOM 628 N N . ALA A 1 81 ? -8.352 1.713 31.588 1.00 93.56 81 ALA A N 1
ATOM 629 C CA . ALA A 1 81 ? -9.679 1.399 32.105 1.00 93.56 81 ALA A CA 1
ATOM 630 C C . ALA A 1 81 ? -10.089 2.485 33.100 1.00 93.56 81 ALA A C 1
ATOM 632 O O . ALA A 1 81 ? -9.382 2.693 34.087 1.00 93.56 81 ALA A O 1
ATOM 633 N N . VAL A 1 82 ? -11.218 3.146 32.876 1.00 94.31 82 VAL A N 1
ATOM 634 C CA . VAL A 1 82 ? -11.826 4.119 33.801 1.00 94.31 82 VAL A CA 1
ATOM 635 C C . VAL A 1 82 ? -13.246 3.685 34.136 1.00 94.31 82 VAL A C 1
ATOM 637 O O . VAL A 1 82 ? -13.825 2.871 33.413 1.00 94.31 82 VAL A O 1
ATOM 640 N N . LYS A 1 83 ? -13.822 4.186 35.230 1.00 91.88 83 LYS A N 1
ATOM 641 C CA . LYS A 1 83 ? -15.254 3.967 35.451 1.00 91.88 83 LYS A CA 1
ATOM 642 C C . LYS A 1 83 ? -16.054 4.792 34.445 1.00 91.88 83 LYS A C 1
ATOM 644 O O . LYS A 1 83 ? -15.616 5.864 34.040 1.00 91.88 83 LYS A O 1
ATOM 649 N N . ALA A 1 84 ? -17.231 4.306 34.065 1.00 90.56 84 ALA A N 1
ATOM 650 C CA . ALA A 1 84 ? -18.111 5.046 33.164 1.00 90.56 84 ALA A CA 1
ATOM 651 C C . ALA A 1 84 ? -18.618 6.369 33.770 1.00 90.56 84 ALA A C 1
ATOM 653 O O . ALA A 1 84 ? -18.872 7.316 33.031 1.00 90.56 84 ALA A O 1
ATOM 654 N N . ASP A 1 85 ? -18.732 6.442 35.099 1.00 88.62 85 ASP A N 1
ATOM 655 C CA . ASP A 1 85 ? -19.184 7.616 35.855 1.00 88.62 85 ASP A CA 1
ATOM 656 C C . ASP A 1 85 ? -18.042 8.522 36.352 1.00 88.62 85 ASP A C 1
ATOM 658 O O . ASP A 1 85 ? -18.292 9.648 36.777 1.00 88.62 85 ASP A O 1
ATOM 662 N N . ASP A 1 86 ? -16.791 8.060 36.281 1.00 87.38 86 ASP A N 1
ATOM 663 C CA . ASP A 1 86 ? -15.604 8.801 36.709 1.00 87.38 86 ASP A CA 1
ATOM 664 C C . ASP A 1 86 ? -14.407 8.480 35.803 1.00 87.38 86 ASP A C 1
ATOM 666 O O . ASP A 1 86 ? -13.707 7.472 35.964 1.00 87.38 86 ASP A O 1
ATOM 670 N N . SER A 1 87 ? -14.155 9.386 34.857 1.00 81.12 87 SER A N 1
ATOM 671 C CA . SER A 1 87 ? -13.029 9.320 33.925 1.00 81.12 87 SER A CA 1
ATOM 672 C C . SER A 1 87 ? -11.724 9.889 34.494 1.00 81.12 87 SER A C 1
ATOM 674 O O . SER A 1 87 ? -10.673 9.761 33.860 1.00 81.12 87 SER A O 1
ATOM 676 N N . THR A 1 88 ? -11.748 10.503 35.685 1.00 83.75 88 THR A N 1
ATOM 677 C CA . THR A 1 88 ? -10.570 11.174 36.262 1.00 83.75 88 THR A CA 1
ATOM 678 C C . THR A 1 88 ? -9.562 10.182 36.834 1.00 83.75 88 THR A C 1
ATOM 680 O O . THR A 1 88 ? -8.353 10.434 36.821 1.00 83.75 88 THR A O 1
ATOM 683 N N . ARG A 1 89 ? -10.041 9.020 37.295 1.00 85.31 89 ARG A N 1
ATOM 684 C CA . ARG A 1 89 ? -9.216 7.988 37.921 1.00 85.31 89 ARG A CA 1
ATOM 685 C C . ARG A 1 89 ? -9.192 6.705 37.098 1.00 85.31 89 ARG A C 1
ATOM 687 O O . ARG A 1 89 ? -10.178 5.980 36.994 1.00 85.31 89 ARG A O 1
ATOM 694 N N . ALA A 1 90 ? -8.005 6.360 36.603 1.00 86.50 90 ALA A N 1
ATOM 695 C CA . ALA A 1 90 ? -7.777 5.064 35.979 1.00 86.50 90 ALA A CA 1
ATOM 696 C C . ALA A 1 90 ? -7.883 3.929 37.014 1.00 86.50 90 ALA A C 1
ATOM 698 O O . ALA A 1 90 ? -7.192 3.922 38.035 1.00 86.50 90 ALA A O 1
ATOM 699 N N . LEU A 1 91 ? -8.733 2.946 36.722 1.00 89.56 91 LEU A N 1
ATOM 700 C CA . LEU A 1 91 ? -8.816 1.660 37.417 1.00 89.56 91 LEU A CA 1
ATOM 701 C C . LEU A 1 91 ? -7.654 0.737 37.037 1.00 89.56 91 LEU A C 1
ATOM 703 O O . LEU A 1 91 ? -7.245 -0.111 37.832 1.00 89.56 91 LEU A O 1
ATOM 707 N N . ALA A 1 92 ? -7.159 0.870 35.805 1.00 89.50 92 ALA A N 1
ATOM 708 C CA . ALA A 1 92 ? -5.995 0.160 35.300 1.00 89.50 92 ALA A CA 1
ATOM 709 C C . ALA A 1 92 ? -5.369 0.899 34.120 1.00 89.50 92 ALA A C 1
ATOM 711 O O . ALA A 1 92 ? -6.048 1.619 33.385 1.00 89.50 92 ALA A O 1
ATOM 712 N N . PHE A 1 93 ? -4.075 0.666 33.931 1.00 91.00 93 PHE A N 1
ATOM 713 C CA . PHE A 1 93 ? -3.310 1.173 32.805 1.00 91.00 93 PHE A CA 1
ATOM 714 C C . PHE A 1 93 ? -2.306 0.119 32.351 1.00 91.00 93 PHE A C 1
ATOM 716 O O . PHE A 1 93 ? -1.678 -0.542 33.179 1.00 91.00 93 PHE A O 1
ATOM 723 N N . THR A 1 94 ? -2.150 -0.029 31.043 1.00 90.75 94 THR A N 1
ATOM 724 C CA . THR A 1 94 ? -1.041 -0.769 30.446 1.00 90.75 94 THR A CA 1
ATOM 725 C C . THR A 1 94 ? -0.639 -0.108 29.137 1.00 90.75 94 THR A C 1
ATOM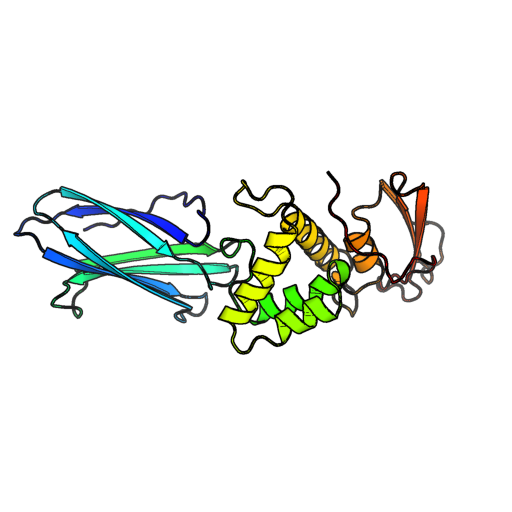 727 O O . THR A 1 94 ? -1.449 0.575 28.512 1.00 90.75 94 THR A O 1
ATOM 730 N N . GLN A 1 95 ? 0.603 -0.322 28.721 1.00 92.50 95 GLN A N 1
ATOM 731 C CA . GLN A 1 95 ? 1.084 0.110 27.419 1.00 92.50 95 GLN A CA 1
ATOM 732 C C . GLN A 1 95 ? 1.962 -0.968 26.797 1.00 92.50 95 GLN A C 1
ATOM 734 O O . GLN A 1 95 ? 2.692 -1.657 27.516 1.00 92.50 95 GLN A O 1
ATOM 739 N N . ARG A 1 96 ? 1.908 -1.105 25.472 1.00 88.19 96 ARG A N 1
ATOM 740 C CA . ARG A 1 96 ? 2.813 -1.975 24.715 1.00 88.19 96 ARG A CA 1
ATOM 741 C C . ARG A 1 96 ? 3.117 -1.417 23.340 1.00 88.19 96 ARG A C 1
ATOM 743 O O . ARG A 1 96 ? 2.281 -0.758 22.733 1.00 88.19 96 ARG A O 1
ATOM 750 N N . THR A 1 97 ? 4.297 -1.750 22.835 1.00 88.94 97 THR A N 1
ATOM 751 C CA . THR A 1 97 ? 4.635 -1.511 21.437 1.00 88.94 97 THR A CA 1
ATOM 752 C C . THR A 1 97 ? 3.931 -2.541 20.565 1.00 88.94 97 THR A C 1
ATOM 754 O O . THR A 1 97 ? 4.052 -3.742 20.798 1.00 88.94 97 THR A O 1
ATOM 757 N N . VAL A 1 98 ? 3.221 -2.065 19.552 1.00 86.69 98 VAL A N 1
ATOM 758 C CA . VAL A 1 98 ? 2.584 -2.872 18.513 1.00 86.69 98 VAL A CA 1
ATOM 759 C C . VAL A 1 98 ? 3.130 -2.434 17.162 1.00 86.69 98 VAL A C 1
ATOM 761 O O . VAL A 1 98 ? 3.354 -1.244 16.935 1.00 86.69 98 VAL A O 1
ATOM 764 N N . ARG A 1 99 ? 3.382 -3.386 16.264 1.00 80.69 99 ARG A N 1
ATOM 765 C CA . ARG A 1 99 ? 3.824 -3.089 14.902 1.00 80.69 99 ARG A CA 1
ATOM 766 C C . ARG A 1 99 ? 2.653 -3.298 13.949 1.00 80.69 99 ARG A C 1
ATOM 768 O O . ARG A 1 99 ? 2.077 -4.377 13.904 1.00 80.69 99 ARG A O 1
ATOM 775 N N . ILE A 1 100 ? 2.299 -2.247 13.221 1.00 77.88 100 ILE A N 1
ATOM 776 C CA . ILE A 1 100 ? 1.334 -2.294 12.128 1.00 77.88 100 ILE A CA 1
ATOM 777 C C . ILE A 1 100 ? 2.129 -2.586 10.862 1.00 77.88 100 ILE A C 1
ATOM 779 O O . ILE A 1 100 ? 2.949 -1.770 10.442 1.00 77.88 100 ILE A O 1
ATOM 783 N N . GLU A 1 101 ? 1.945 -3.775 10.299 1.00 64.50 101 GLU A N 1
ATOM 784 C CA . GLU A 1 101 ? 2.721 -4.227 9.139 1.00 64.50 101 GLU A CA 1
ATOM 785 C C . GLU A 1 101 ? 2.011 -3.938 7.814 1.00 64.50 101 GLU A C 1
ATOM 787 O O . GLU A 1 101 ? 2.681 -3.676 6.821 1.00 64.50 101 GLU A O 1
ATOM 792 N N . THR A 1 102 ? 0.678 -3.877 7.818 1.00 57.09 102 THR A N 1
ATOM 793 C CA . THR A 1 102 ? -0.171 -3.463 6.691 1.00 57.09 102 THR A CA 1
ATOM 794 C C . THR A 1 102 ? -1.570 -3.133 7.217 1.00 57.09 102 THR A C 1
ATOM 796 O O . THR A 1 102 ? -2.076 -3.786 8.132 1.00 57.09 102 THR A O 1
ATOM 799 N N . GLY A 1 103 ? -2.222 -2.106 6.667 1.00 54.75 103 GLY A N 1
ATOM 800 C CA . GLY A 1 103 ? -3.621 -1.841 6.984 1.00 54.75 103 GLY A CA 1
ATOM 801 C C . GLY A 1 103 ? -4.472 -2.985 6.452 1.00 54.75 103 GLY A C 1
ATOM 802 O O . GLY A 1 103 ? -4.575 -3.108 5.246 1.00 54.75 103 GLY A O 1
ATOM 803 N N . ALA A 1 104 ? -5.051 -3.805 7.332 1.00 46.75 104 ALA A N 1
ATOM 804 C CA . ALA A 1 104 ? -6.163 -4.735 7.100 1.00 46.75 104 ALA A CA 1
ATOM 805 C C . ALA A 1 104 ? -6.215 -5.442 5.723 1.00 46.75 104 ALA A C 1
ATOM 807 O O . ALA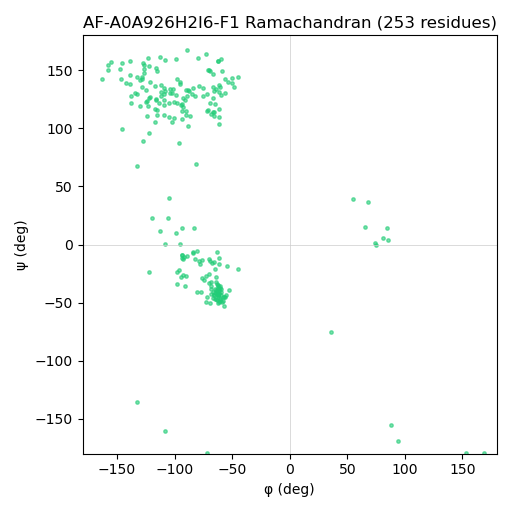 A 1 104 ? -5.954 -6.625 5.610 1.00 46.75 104 ALA A O 1
ATOM 808 N N . SER A 1 105 ? -6.608 -4.732 4.678 1.00 57.53 105 SER A N 1
ATOM 809 C CA . SER A 1 105 ? -6.796 -5.198 3.310 1.00 57.53 105 SER A CA 1
ATOM 810 C C . SER A 1 105 ? -5.565 -5.006 2.412 1.00 57.53 105 SER A C 1
ATOM 812 O O . SER A 1 105 ? -5.717 -5.022 1.199 1.00 57.53 105 SER A O 1
ATOM 814 N N . GLY A 1 106 ? -4.384 -4.723 2.980 1.00 66.00 106 GLY A N 1
ATOM 815 C CA . GLY A 1 106 ? -3.204 -4.193 2.279 1.00 66.00 106 GLY A CA 1
ATOM 816 C C . GLY A 1 106 ? -3.412 -2.780 1.705 1.00 66.00 106 GLY A C 1
ATOM 817 O O . GLY A 1 106 ? -2.628 -2.312 0.883 1.00 66.00 106 GLY A O 1
ATOM 818 N N . VAL A 1 107 ? -4.464 -2.087 2.157 1.00 75.88 107 VAL A N 1
ATOM 819 C CA . VAL A 1 107 ? -4.765 -0.701 1.786 1.00 75.88 107 VAL A CA 1
ATOM 820 C C . VAL A 1 107 ? -4.060 0.247 2.760 1.00 75.88 107 VAL A C 1
ATOM 822 O O . VAL A 1 107 ? -4.279 0.121 3.972 1.00 75.88 107 VAL A O 1
ATOM 825 N N . PRO A 1 108 ? -3.292 1.231 2.258 1.00 78.19 108 PRO A N 1
ATOM 826 C CA . PRO A 1 108 ? -2.573 2.198 3.082 1.00 78.19 108 PRO A CA 1
ATOM 827 C C . PRO A 1 108 ? -3.424 2.877 4.155 1.00 78.19 108 PRO A C 1
ATOM 829 O O . PRO A 1 108 ? -4.618 3.156 3.963 1.00 78.19 108 PRO A O 1
ATOM 832 N N . GLY A 1 109 ? -2.797 3.108 5.308 1.00 68.50 109 GLY A N 1
ATOM 833 C CA . GLY A 1 109 ? -3.431 3.700 6.484 1.00 68.50 109 GLY A CA 1
ATOM 834 C C . GLY A 1 109 ? -3.347 5.222 6.528 1.00 68.50 109 GLY A C 1
ATOM 835 O O . GLY A 1 109 ? -4.250 5.848 7.075 1.00 68.50 109 GLY A O 1
ATOM 836 N N . ASP A 1 110 ? -2.323 5.813 5.911 1.00 78.69 110 ASP A N 1
ATOM 837 C CA . ASP A 1 110 ? -2.137 7.260 5.814 1.00 78.69 110 ASP A CA 1
ATOM 838 C C . ASP A 1 110 ? -2.287 7.785 4.377 1.00 78.69 110 ASP A C 1
ATOM 840 O O . ASP A 1 110 ? -2.240 7.040 3.396 1.00 78.69 110 ASP A O 1
ATOM 844 N N . ALA A 1 111 ? -2.517 9.095 4.257 1.00 81.94 111 ALA A N 1
ATOM 845 C CA . ALA A 1 111 ? -2.793 9.744 2.978 1.00 81.94 111 ALA A CA 1
ATOM 846 C C . ALA A 1 111 ? -1.586 9.769 2.033 1.00 81.94 111 ALA A C 1
ATOM 848 O O . ALA A 1 111 ? -1.774 9.624 0.828 1.00 81.94 111 ALA A O 1
ATOM 849 N N . ALA A 1 112 ? -0.370 9.926 2.561 1.00 85.25 112 ALA A N 1
ATOM 850 C CA . ALA A 1 112 ? 0.830 10.027 1.737 1.00 85.25 112 ALA A CA 1
ATOM 851 C C . ALA A 1 112 ? 1.182 8.670 1.115 1.00 85.25 112 ALA A C 1
ATOM 853 O O . ALA A 1 112 ? 1.416 8.590 -0.090 1.00 85.25 112 ALA A O 1
ATOM 854 N N . GLU A 1 113 ? 1.136 7.601 1.914 1.00 84.12 113 GLU A N 1
ATOM 855 C CA . GLU A 1 113 ? 1.310 6.230 1.438 1.00 84.12 113 GLU A CA 1
ATOM 856 C C . GLU A 1 113 ? 0.217 5.864 0.424 1.00 84.12 113 GLU A C 1
ATOM 858 O O . GLU A 1 113 ? 0.510 5.282 -0.621 1.00 84.12 113 GLU A O 1
ATOM 863 N N . LEU A 1 114 ? -1.042 6.244 0.681 1.00 89.50 114 LEU A N 1
ATOM 864 C CA . LEU A 1 114 ? -2.137 6.000 -0.259 1.00 89.50 114 LEU A CA 1
ATOM 865 C C . LEU A 1 114 ? -1.910 6.694 -1.604 1.00 89.50 114 LEU A C 1
ATOM 867 O O . LEU A 1 114 ? -2.074 6.064 -2.647 1.00 89.50 114 LEU A O 1
ATOM 871 N N . ASP A 1 115 ? -1.527 7.968 -1.590 1.00 94.50 115 ASP A N 1
ATOM 872 C CA . ASP A 1 115 ? -1.279 8.732 -2.812 1.00 94.50 115 ASP A CA 1
ATOM 873 C C . ASP A 1 115 ? -0.087 8.170 -3.605 1.00 94.50 115 ASP A C 1
ATOM 875 O O . ASP A 1 115 ? -0.164 8.060 -4.833 1.00 94.50 115 ASP A O 1
ATOM 879 N N . GLU A 1 116 ? 0.978 7.728 -2.928 1.00 94.25 116 GLU A N 1
ATOM 880 C CA . GLU A 1 116 ? 2.098 7.040 -3.579 1.00 94.25 116 GLU A CA 1
ATOM 881 C C . GLU A 1 116 ? 1.648 5.716 -4.216 1.00 94.25 116 GLU A C 1
ATOM 883 O O . GLU A 1 116 ? 1.919 5.458 -5.393 1.00 94.25 116 GLU A O 1
ATOM 888 N N . ARG A 1 117 ? 0.899 4.893 -3.476 1.00 94.56 117 ARG A N 1
ATOM 889 C CA . ARG A 1 117 ? 0.389 3.599 -3.954 1.00 94.56 117 ARG A CA 1
ATOM 890 C C . ARG A 1 117 ? -0.592 3.762 -5.118 1.00 94.56 117 ARG A C 1
ATOM 892 O O . ARG A 1 117 ? -0.593 2.918 -6.016 1.00 94.56 117 ARG A O 1
ATOM 899 N N . ILE A 1 118 ? -1.369 4.849 -5.156 1.00 97.12 118 ILE A N 1
ATOM 900 C CA . ILE A 1 118 ? -2.219 5.231 -6.297 1.00 97.12 118 ILE A CA 1
ATOM 901 C C . ILE A 1 118 ? -1.368 5.611 -7.511 1.00 97.12 118 ILE A C 1
ATOM 903 O O . ILE A 1 118 ? -1.642 5.137 -8.612 1.00 97.12 118 ILE A O 1
ATOM 907 N N . ALA A 1 119 ? -0.316 6.419 -7.342 1.00 96.88 119 ALA A N 1
ATOM 908 C CA . ALA A 1 119 ? 0.587 6.770 -8.443 1.00 96.88 119 ALA A CA 1
ATOM 909 C C . ALA A 1 119 ? 1.273 5.526 -9.036 1.00 96.88 119 ALA A C 1
ATOM 911 O O . ALA A 1 119 ? 1.424 5.395 -10.256 1.00 96.88 119 ALA A O 1
ATOM 912 N N . GLN A 1 120 ? 1.621 4.575 -8.169 1.00 97.56 120 GLN A N 1
ATOM 913 C CA . GLN A 1 120 ? 2.190 3.291 -8.551 1.00 97.56 120 GLN A CA 1
ATOM 914 C C . GLN A 1 120 ? 1.216 2.430 -9.359 1.00 97.56 120 GLN A C 1
ATOM 916 O O . GLN A 1 120 ? 1.699 1.602 -10.119 1.00 97.56 120 GLN A O 1
ATOM 921 N N . LEU A 1 121 ? -0.112 2.631 -9.310 1.00 97.06 121 LEU A N 1
ATOM 922 C CA . LEU A 1 121 ? -1.086 1.859 -10.108 1.00 97.06 121 LEU A CA 1
ATOM 923 C C . LEU A 1 121 ? -0.898 2.001 -11.620 1.00 97.06 121 LEU A C 1
ATOM 925 O O . LEU A 1 121 ? -1.476 1.236 -12.389 1.00 97.06 121 LEU A O 1
ATOM 929 N N . ARG A 1 122 ? -0.072 2.939 -12.085 1.00 96.00 122 ARG A N 1
ATOM 930 C CA . ARG A 1 122 ? 0.180 3.168 -13.510 1.00 96.00 122 ARG A CA 1
ATOM 931 C C . ARG A 1 122 ? 0.640 1.943 -14.298 1.00 96.00 122 ARG A C 1
ATOM 933 O O . ARG A 1 122 ? 0.536 1.978 -15.522 1.00 96.00 122 ARG A O 1
ATOM 940 N N . TYR A 1 123 ? 1.138 0.887 -13.656 1.00 96.44 123 TYR A N 1
ATOM 941 C CA . TYR A 1 123 ? 1.515 -0.345 -14.351 1.00 96.44 123 TYR A CA 1
ATOM 942 C C . TYR A 1 123 ? 0.411 -1.401 -14.384 1.00 96.44 123 TYR A C 1
ATOM 944 O O . TYR A 1 123 ? 0.548 -2.346 -15.142 1.00 96.44 123 TYR A O 1
ATOM 952 N N . VAL A 1 124 ? -0.702 -1.228 -13.667 1.00 96.25 124 VAL A N 1
ATOM 953 C CA . VAL A 1 124 ? -1.842 -2.171 -13.642 1.00 96.25 124 VAL A CA 1
ATOM 954 C C . VAL A 1 124 ? -3.175 -1.530 -14.060 1.00 96.25 124 VAL A C 1
ATOM 956 O O . VAL A 1 124 ? -4.079 -2.210 -14.539 1.00 96.25 124 VAL A O 1
ATOM 959 N N . ALA A 1 125 ? -3.298 -0.212 -13.920 1.00 95.50 125 ALA A N 1
ATOM 960 C CA . ALA A 1 125 ? -4.521 0.549 -14.135 1.00 95.50 125 ALA A CA 1
ATOM 961 C C . ALA A 1 125 ? -4.468 1.401 -15.413 1.00 95.50 125 ALA A C 1
ATOM 963 O O . ALA A 1 125 ? -3.390 1.750 -15.925 1.00 95.50 125 ALA A O 1
ATOM 964 N N . MET A 1 126 ? -5.647 1.767 -15.918 1.00 95.00 126 MET A N 1
ATOM 965 C CA . MET A 1 126 ? -5.782 2.837 -16.907 1.00 95.00 126 MET A CA 1
ATOM 966 C C . MET A 1 126 ? -5.729 4.207 -16.224 1.00 95.00 126 MET A C 1
ATOM 968 O O . MET A 1 126 ? -5.976 4.325 -15.025 1.00 95.00 126 MET A O 1
ATOM 972 N N . GLN A 1 127 ? -5.444 5.262 -16.992 1.00 94.31 127 GLN A N 1
ATOM 973 C CA . GLN A 1 127 ? -5.407 6.621 -16.443 1.00 94.31 127 GLN A CA 1
ATOM 974 C C . GLN A 1 127 ? -6.760 7.023 -15.831 1.00 94.31 127 GLN A C 1
ATOM 976 O O . GLN A 1 127 ? -6.787 7.585 -14.743 1.00 94.31 127 GLN A O 1
ATOM 981 N N . SER A 1 128 ? -7.872 6.629 -16.459 1.00 96.38 128 SER A N 1
ATOM 982 C CA . SER A 1 128 ? -9.226 6.867 -15.947 1.00 96.38 128 SER A CA 1
ATOM 983 C C . SER A 1 128 ? -9.502 6.195 -14.599 1.00 96.38 128 SER A C 1
ATOM 985 O O . SER A 1 128 ? -10.205 6.770 -13.775 1.00 96.38 128 SER A O 1
ATOM 987 N N . ASP A 1 129 ? -8.951 5.001 -14.352 1.00 96.19 129 ASP A N 1
ATOM 988 C CA . ASP A 1 129 ? -9.081 4.319 -13.057 1.00 96.19 129 ASP A CA 1
ATOM 989 C C . ASP A 1 129 ? -8.310 5.077 -11.968 1.00 96.19 129 ASP A C 1
ATOM 991 O O . ASP A 1 129 ? -8.801 5.261 -10.856 1.00 96.19 129 ASP A O 1
ATOM 995 N N . ILE A 1 130 ? -7.099 5.541 -12.296 1.00 97.31 130 ILE A N 1
ATOM 996 C CA . ILE A 1 130 ? -6.249 6.307 -11.377 1.00 97.31 130 ILE A CA 1
ATOM 997 C C . ILE A 1 130 ? -6.916 7.635 -11.030 1.00 97.31 130 ILE A C 1
ATOM 999 O O . ILE A 1 130 ? -6.998 7.981 -9.854 1.00 97.31 130 ILE A O 1
ATOM 1003 N N . ASP A 1 131 ? -7.418 8.353 -12.036 1.00 97.62 131 ASP A N 1
ATOM 1004 C CA . ASP A 1 131 ? -8.120 9.622 -11.846 1.00 97.62 131 ASP A CA 1
ATOM 1005 C C . ASP A 1 131 ? -9.391 9.417 -11.006 1.00 97.62 131 ASP A C 1
ATOM 1007 O O . ASP A 1 131 ? -9.610 10.146 -10.041 1.00 97.62 131 ASP A O 1
ATOM 1011 N N . LEU A 1 132 ? -10.165 8.353 -11.266 1.00 97.12 132 LEU A N 1
ATOM 1012 C CA . LEU A 1 132 ? -11.334 7.997 -10.458 1.00 97.12 132 LEU A CA 1
ATOM 1013 C C . LEU A 1 132 ? -10.983 7.831 -8.973 1.00 97.12 132 LEU A C 1
ATOM 1015 O O . LEU A 1 132 ? -11.735 8.292 -8.117 1.00 97.12 132 LEU A O 1
ATOM 1019 N N . ILE A 1 133 ? -9.875 7.168 -8.641 1.00 97.19 133 ILE A N 1
ATOM 1020 C CA . ILE A 1 133 ? -9.462 6.991 -7.242 1.00 97.19 133 ILE A CA 1
ATOM 1021 C C . ILE A 1 133 ? -8.939 8.317 -6.675 1.00 97.19 133 ILE A C 1
ATOM 1023 O O . ILE A 1 133 ? -9.371 8.740 -5.602 1.00 97.19 133 ILE A O 1
ATOM 1027 N N . ARG A 1 134 ? -8.034 8.988 -7.399 1.00 96.38 134 ARG A N 1
ATOM 1028 C CA . ARG A 1 134 ? -7.354 10.215 -6.961 1.00 96.38 134 ARG A CA 1
ATOM 1029 C C . ARG A 1 134 ? -8.333 11.350 -6.674 1.00 96.38 134 ARG A C 1
ATOM 1031 O O . ARG A 1 134 ? -8.161 12.039 -5.670 1.00 96.38 134 ARG A O 1
ATOM 1038 N N . ASP A 1 135 ? -9.353 11.506 -7.512 1.00 96.62 135 ASP A N 1
ATOM 1039 C CA . ASP A 1 135 ? -10.307 12.616 -7.468 1.00 96.62 135 ASP A CA 1
ATOM 1040 C C . ASP A 1 135 ? -11.445 12.377 -6.446 1.00 96.62 135 ASP A C 1
ATOM 1042 O O . ASP A 1 135 ? -12.479 13.048 -6.455 1.00 96.62 135 ASP A O 1
ATOM 1046 N N . ALA A 1 136 ? -11.293 11.395 -5.550 1.00 95.56 136 ALA A N 1
ATOM 1047 C CA . ALA A 1 136 ? -12.173 11.234 -4.399 1.00 95.56 136 ALA A CA 1
ATOM 1048 C C . ALA A 1 136 ? -12.109 12.460 -3.472 1.00 95.56 136 ALA A C 1
ATOM 1050 O O . ALA A 1 136 ? -11.032 12.969 -3.166 1.00 95.56 136 ALA A O 1
ATOM 1051 N N . ALA A 1 137 ? -13.273 12.909 -2.993 1.00 91.69 137 ALA A N 1
ATOM 1052 C CA . ALA A 1 137 ? -13.393 14.140 -2.211 1.00 91.69 137 ALA A CA 1
ATOM 1053 C C . ALA A 1 137 ? -12.733 14.047 -0.826 1.00 91.69 137 ALA A C 1
ATOM 1055 O O . ALA A 1 137 ? -12.240 15.046 -0.306 1.00 91.69 137 ALA A O 1
ATOM 1056 N N . THR A 1 138 ? -12.735 12.858 -0.221 1.00 86.44 138 THR A N 1
ATOM 1057 C CA . THR A 1 138 ? -12.203 12.634 1.124 1.00 86.44 138 THR A CA 1
ATOM 1058 C C . THR A 1 138 ? -11.203 11.480 1.145 1.00 86.44 138 THR A C 1
ATOM 1060 O O . THR A 1 138 ? -11.232 10.585 0.299 1.00 86.44 138 THR A O 1
ATOM 1063 N N . PHE A 1 139 ? -10.311 11.481 2.139 1.00 82.25 139 PHE A N 1
ATOM 1064 C CA . PHE A 1 139 ? -9.368 10.382 2.354 1.00 82.25 139 PHE A CA 1
ATOM 1065 C C . PHE A 1 139 ? -10.068 9.017 2.550 1.00 82.25 139 PHE A C 1
ATOM 1067 O O . PHE A 1 139 ? -9.664 8.059 1.889 1.00 82.25 139 PHE A O 1
ATOM 1074 N N . PRO A 1 140 ? -11.143 8.898 3.360 1.00 81.69 140 PRO A N 1
ATOM 1075 C CA . PRO A 1 140 ? -11.928 7.665 3.431 1.00 81.69 140 PRO A CA 1
ATOM 1076 C C . PRO A 1 140 ? -12.477 7.203 2.075 1.00 81.69 140 PRO A C 1
ATOM 1078 O O . PRO A 1 140 ? -12.318 6.034 1.729 1.00 81.69 140 PRO A O 1
ATOM 1081 N N . ASP A 1 141 ? -13.046 8.110 1.272 1.00 83.75 141 ASP A N 1
ATOM 1082 C CA . ASP A 1 141 ? -13.581 7.757 -0.051 1.00 83.75 141 ASP A CA 1
ATOM 1083 C C . ASP A 1 141 ? -12.476 7.276 -0.998 1.00 83.75 141 ASP A C 1
ATOM 1085 O O . ASP A 1 141 ? -12.664 6.314 -1.744 1.00 83.75 141 ASP A O 1
ATOM 1089 N N . LYS A 1 142 ? -11.300 7.913 -0.947 1.00 92.25 142 LYS A N 1
ATOM 1090 C CA . LYS A 1 142 ? -10.123 7.517 -1.727 1.00 92.25 142 LYS A CA 1
ATOM 1091 C C . LYS A 1 142 ? -9.693 6.088 -1.384 1.00 92.25 142 LYS A C 1
ATOM 1093 O O . LYS A 1 142 ? -9.445 5.290 -2.288 1.00 92.25 142 LYS A O 1
ATOM 1098 N N . ARG A 1 143 ? -9.671 5.737 -0.090 1.00 88.19 143 ARG A N 1
ATOM 1099 C CA . ARG A 1 143 ? -9.369 4.371 0.377 1.00 88.19 143 ARG A CA 1
ATOM 1100 C C . ARG A 1 143 ? -10.394 3.358 -0.116 1.00 88.19 143 ARG A C 1
ATOM 1102 O O . ARG A 1 143 ? -9.993 2.284 -0.550 1.00 88.19 143 ARG A O 1
ATOM 1109 N N . ILE A 1 144 ? -11.683 3.697 -0.075 1.00 85.81 144 ILE A N 1
ATOM 1110 C CA . ILE A 1 144 ? -12.755 2.824 -0.575 1.00 85.81 144 ILE A CA 1
ATOM 1111 C C . ILE A 1 144 ? -12.565 2.566 -2.072 1.00 85.81 144 ILE A C 1
ATOM 1113 O O . ILE A 1 144 ? -12.508 1.414 -2.485 1.00 85.81 144 ILE A O 1
ATOM 1117 N N . ARG A 1 145 ? -12.358 3.613 -2.883 1.00 93.75 145 ARG A N 1
ATOM 1118 C CA . ARG A 1 145 ? -12.141 3.454 -4.334 1.00 93.75 145 ARG A CA 1
ATOM 1119 C C . ARG A 1 145 ? -10.888 2.636 -4.656 1.00 93.75 145 ARG A C 1
ATOM 1121 O O . ARG A 1 145 ? -10.906 1.835 -5.587 1.00 93.75 145 ARG A O 1
ATOM 1128 N N . PHE A 1 146 ? -9.813 2.819 -3.891 1.00 93.69 146 PHE A N 1
ATOM 1129 C CA . PHE A 1 146 ? -8.593 2.025 -4.029 1.00 93.69 146 PHE A CA 1
ATOM 1130 C C . PHE A 1 146 ? -8.820 0.548 -3.664 1.00 93.69 146 PHE A C 1
ATOM 1132 O O . PHE A 1 146 ? -8.381 -0.341 -4.391 1.00 93.69 146 PHE A O 1
ATOM 1139 N N . ALA A 1 147 ? -9.540 0.277 -2.572 1.00 88.75 147 ALA A N 1
ATOM 1140 C CA . ALA A 1 147 ? -9.905 -1.081 -2.172 1.00 88.75 147 ALA A CA 1
ATOM 1141 C C . ALA A 1 147 ? -10.793 -1.759 -3.230 1.00 88.75 147 ALA A C 1
ATOM 1143 O O . ALA A 1 147 ? -10.525 -2.892 -3.627 1.00 88.75 147 ALA A O 1
ATOM 1144 N N . ASP A 1 148 ? -11.794 -1.043 -3.749 1.00 89.12 148 ASP A N 1
ATOM 1145 C CA . ASP A 1 148 ? -12.696 -1.527 -4.798 1.00 89.12 148 ASP A CA 1
ATOM 1146 C C . ASP A 1 148 ? -11.950 -1.848 -6.100 1.00 89.12 148 ASP A C 1
ATOM 1148 O O . ASP A 1 148 ? -12.273 -2.824 -6.784 1.00 89.12 148 ASP A O 1
ATOM 1152 N N . PHE A 1 149 ? -10.941 -1.043 -6.457 1.00 94.44 149 PHE A N 1
ATOM 1153 C CA . PHE A 1 149 ? -10.104 -1.281 -7.634 1.00 94.44 149 PHE A CA 1
ATOM 1154 C C . PHE A 1 149 ? -9.421 -2.653 -7.580 1.00 94.44 149 PHE A C 1
ATOM 1156 O O . PHE A 1 149 ? -9.425 -3.376 -8.586 1.00 94.44 149 PHE A O 1
ATOM 1163 N N . TRP A 1 150 ? -8.857 -3.001 -6.420 1.00 92.44 150 TRP A N 1
ATOM 1164 C CA . TRP A 1 150 ? -8.178 -4.275 -6.202 1.00 92.44 150 TRP A CA 1
ATOM 1165 C C . TRP A 1 150 ? -9.158 -5.425 -5.999 1.00 92.44 150 TRP A C 1
ATOM 1167 O O . TRP A 1 150 ? -8.971 -6.464 -6.620 1.00 92.44 150 TRP A O 1
ATOM 1177 N N . SER A 1 151 ? -10.250 -5.231 -5.255 1.00 88.19 151 SER A N 1
ATOM 1178 C CA . SER A 1 151 ? -11.295 -6.249 -5.047 1.00 88.19 151 SER A CA 1
ATOM 1179 C C . SER A 1 151 ? -11.834 -6.826 -6.363 1.00 88.19 151 SER A C 1
ATOM 1181 O O . SER A 1 151 ? -12.014 -8.033 -6.491 1.00 88.19 151 SER A O 1
ATOM 1183 N N . ARG A 1 152 ? -12.015 -5.994 -7.397 1.00 89.19 152 ARG A N 1
ATOM 1184 C CA . ARG A 1 152 ? -12.452 -6.449 -8.735 1.00 89.19 152 ARG A CA 1
ATOM 1185 C C . ARG A 1 152 ? -11.405 -7.271 -9.496 1.00 89.19 152 ARG A C 1
ATOM 1187 O O . ARG A 1 152 ? -11.728 -7.857 -10.525 1.00 89.19 152 ARG A O 1
ATOM 1194 N N . ARG A 1 153 ? -10.155 -7.249 -9.040 1.00 89.69 153 ARG A N 1
ATOM 1195 C CA . ARG A 1 153 ? -8.994 -7.954 -9.605 1.00 89.69 153 ARG A CA 1
ATOM 1196 C C . ARG A 1 153 ? -8.492 -9.056 -8.677 1.00 89.69 153 ARG A C 1
ATOM 1198 O O . ARG A 1 153 ? -7.395 -9.557 -8.891 1.00 89.69 153 ARG A O 1
ATOM 1205 N N . ASP A 1 154 ? -9.273 -9.395 -7.656 1.00 87.88 154 ASP A N 1
ATOM 1206 C CA . ASP A 1 154 ? -8.959 -10.463 -6.723 1.00 87.88 154 ASP A CA 1
ATOM 1207 C C . ASP A 1 154 ? -9.108 -11.830 -7.410 1.00 87.88 154 ASP A C 1
ATOM 1209 O O . ASP A 1 154 ? -10.219 -12.177 -7.828 1.00 87.88 154 ASP A O 1
ATOM 1213 N N . PRO A 1 155 ? -8.021 -12.604 -7.570 1.00 85.12 155 PRO A N 1
ATOM 1214 C CA . PRO A 1 155 ? -8.100 -13.942 -8.141 1.00 85.12 155 PRO A CA 1
ATOM 1215 C C . PRO A 1 155 ? -8.792 -14.930 -7.197 1.00 85.12 155 PRO A C 1
ATOM 1217 O O . PRO A 1 155 ? -9.354 -15.925 -7.663 1.00 85.12 155 PRO A O 1
ATOM 1220 N N . THR A 1 156 ? -8.768 -14.674 -5.884 1.00 80.75 156 THR A N 1
ATOM 1221 C CA . THR A 1 156 ? -9.339 -15.561 -4.872 1.00 80.75 156 THR A CA 1
ATOM 1222 C C . THR A 1 156 ? -10.214 -14.785 -3.872 1.00 80.75 156 THR A C 1
AT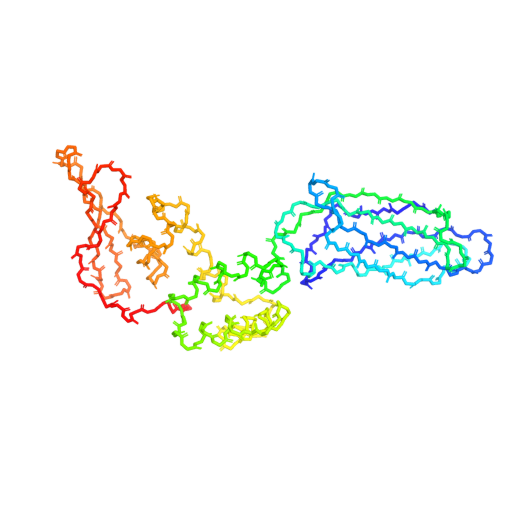OM 1224 O O . THR A 1 156 ? -9.962 -14.770 -2.675 1.00 80.75 156 THR A O 1
ATOM 1227 N N . PRO A 1 157 ? -11.370 -14.240 -4.297 1.00 75.62 157 PRO A N 1
ATOM 1228 C CA . PRO A 1 157 ? -12.208 -13.369 -3.455 1.00 75.62 157 PRO A CA 1
ATOM 1229 C C . PRO A 1 157 ? -12.788 -14.035 -2.189 1.00 75.62 157 PRO A C 1
ATOM 1231 O O . PRO A 1 157 ? -13.452 -13.379 -1.388 1.00 75.62 157 PRO A O 1
ATOM 1234 N N . GLY A 1 158 ? -12.606 -15.351 -2.027 1.00 64.69 158 GLY A N 1
ATOM 1235 C CA . GLY A 1 158 ? -12.946 -16.094 -0.812 1.00 64.69 158 GLY A CA 1
ATOM 1236 C C . GLY A 1 158 ? -11.819 -16.153 0.225 1.00 64.69 158 GLY A C 1
ATOM 1237 O O . GLY A 1 158 ? -12.061 -16.607 1.345 1.00 64.69 158 GLY A O 1
ATOM 1238 N N . THR A 1 159 ? -10.604 -15.729 -0.125 1.00 68.25 159 THR A N 1
ATOM 1239 C CA . THR A 1 159 ? -9.511 -15.545 0.822 1.00 68.25 159 THR A CA 1
ATOM 1240 C C . THR A 1 159 ? -9.552 -14.124 1.377 1.00 68.25 159 THR A C 1
ATOM 1242 O O . THR A 1 159 ? -10.309 -13.249 0.960 1.00 68.25 159 THR A O 1
ATOM 1245 N N . ARG A 1 160 ? -8.771 -13.921 2.430 1.00 62.91 160 ARG A N 1
ATOM 1246 C CA . ARG A 1 160 ? -8.693 -12.652 3.150 1.00 62.91 160 ARG A CA 1
ATOM 1247 C C . ARG A 1 160 ? -7.755 -11.654 2.463 1.00 62.91 160 ARG A C 1
ATOM 1249 O O . ARG A 1 160 ? -7.731 -10.487 2.847 1.00 62.91 160 ARG A O 1
ATOM 1256 N N . GLU A 1 161 ? -6.959 -12.115 1.506 1.00 70.00 161 GLU A N 1
ATOM 1257 C CA . GLU A 1 161 ? -5.834 -11.400 0.923 1.00 70.00 161 GLU A CA 1
ATOM 1258 C C . GLU A 1 161 ? -5.962 -11.401 -0.594 1.00 70.00 161 GLU A C 1
ATOM 1260 O O . GLU A 1 161 ? -6.242 -12.425 -1.190 1.00 70.00 161 GLU A O 1
ATOM 1265 N N . ASN A 1 162 ? -5.725 -10.256 -1.226 1.00 84.44 162 ASN A N 1
ATOM 1266 C CA . ASN A 1 162 ? -5.733 -10.178 -2.678 1.00 84.44 162 ASN A CA 1
ATOM 1267 C C . ASN A 1 162 ? -4.330 -10.498 -3.206 1.00 84.44 162 ASN A C 1
ATOM 1269 O O . ASN A 1 162 ? -3.443 -9.638 -3.150 1.00 84.44 162 ASN A O 1
ATOM 1273 N N . GLU A 1 163 ? -4.116 -11.714 -3.709 1.00 84.44 163 GLU A N 1
ATOM 1274 C CA . GLU A 1 163 ? -2.782 -12.163 -4.130 1.00 84.44 163 GLU A CA 1
ATOM 1275 C C . GLU A 1 163 ? -2.219 -11.316 -5.277 1.00 84.44 163 GLU A C 1
ATOM 1277 O O . GLU A 1 163 ? -1.022 -11.028 -5.305 1.00 84.44 163 GLU A O 1
ATOM 1282 N N . ALA A 1 164 ? -3.078 -10.847 -6.187 1.00 90.62 164 ALA A N 1
ATOM 1283 C CA . ALA A 1 164 ? -2.661 -9.982 -7.287 1.00 90.62 164 ALA A CA 1
ATOM 1284 C C . ALA A 1 164 ? -2.136 -8.631 -6.788 1.00 90.62 164 ALA A C 1
ATOM 1286 O O . ALA A 1 164 ? -1.120 -8.134 -7.274 1.00 90.62 164 ALA A O 1
ATOM 1287 N N . MET A 1 165 ? -2.802 -8.037 -5.798 1.00 90.69 165 MET A N 1
ATOM 1288 C CA . MET A 1 165 ? -2.350 -6.798 -5.176 1.00 90.69 165 MET A CA 1
ATOM 1289 C C . MET A 1 165 ? -1.034 -6.997 -4.422 1.00 90.69 165 MET A C 1
ATOM 1291 O O . MET A 1 165 ? -0.133 -6.162 -4.526 1.00 90.69 165 MET A O 1
ATOM 1295 N N . GLN A 1 166 ? -0.918 -8.091 -3.667 1.00 87.38 166 GLN A N 1
ATOM 1296 C CA . GLN A 1 166 ? 0.291 -8.396 -2.906 1.00 87.38 166 GLN A CA 1
ATOM 1297 C C . GLN A 1 166 ? 1.495 -8.585 -3.817 1.00 87.38 166 GLN A C 1
ATOM 1299 O O . GLN A 1 166 ? 2.525 -7.948 -3.609 1.00 87.38 166 GLN A O 1
ATOM 1304 N N . GLU A 1 167 ? 1.364 -9.414 -4.850 1.00 89.56 167 GLU A N 1
ATOM 1305 C CA . GLU A 1 167 ? 2.442 -9.648 -5.802 1.00 89.56 167 GLU A CA 1
ATOM 1306 C C . GLU A 1 167 ? 2.813 -8.357 -6.544 1.00 89.56 167 GLU A C 1
ATOM 1308 O O . GLU A 1 167 ? 3.996 -8.040 -6.692 1.00 89.56 167 GLU A O 1
ATOM 1313 N N . TYR A 1 168 ? 1.818 -7.567 -6.959 1.00 95.31 168 TYR A N 1
ATOM 1314 C CA . TYR A 1 168 ? 2.052 -6.281 -7.608 1.00 95.31 168 TYR A CA 1
ATOM 1315 C C . TYR A 1 168 ? 2.897 -5.342 -6.744 1.00 95.31 168 TYR A C 1
ATOM 1317 O O . TYR A 1 168 ? 3.924 -4.830 -7.200 1.00 95.31 168 TYR A O 1
ATOM 1325 N N . TYR A 1 169 ? 2.493 -5.124 -5.490 1.00 93.81 169 TYR A N 1
ATOM 1326 C CA . TYR A 1 169 ? 3.230 -4.233 -4.600 1.00 93.81 169 TYR A CA 1
ATOM 1327 C C . TYR A 1 169 ? 4.549 -4.833 -4.113 1.00 93.81 169 TYR A C 1
ATOM 1329 O O . TYR A 1 169 ? 5.495 -4.077 -3.918 1.00 93.81 169 TYR A O 1
ATOM 1337 N N . ALA A 1 170 ? 4.683 -6.159 -4.040 1.00 89.00 170 ALA A N 1
ATOM 1338 C CA . ALA A 1 170 ? 5.975 -6.803 -3.811 1.00 89.00 170 ALA A CA 1
ATOM 1339 C C . ALA A 1 170 ? 6.971 -6.486 -4.939 1.00 89.00 170 ALA A C 1
ATOM 1341 O O . ALA A 1 170 ? 8.133 -6.180 -4.673 1.00 89.00 170 ALA A O 1
ATOM 1342 N N . ARG A 1 171 ? 6.523 -6.476 -6.204 1.00 95.06 171 ARG A N 1
ATOM 1343 C CA . ARG A 1 171 ? 7.373 -6.080 -7.341 1.00 95.06 171 ARG A CA 1
ATOM 1344 C C . ARG A 1 171 ? 7.725 -4.597 -7.322 1.00 95.06 171 ARG A C 1
ATOM 1346 O O . ARG A 1 171 ? 8.850 -4.237 -7.665 1.00 95.06 171 ARG A O 1
ATOM 1353 N N . ILE A 1 172 ? 6.778 -3.742 -6.936 1.00 96.88 172 ILE A N 1
ATOM 1354 C CA . ILE A 1 172 ? 7.023 -2.305 -6.753 1.00 96.88 172 ILE A CA 1
ATOM 1355 C C . ILE A 1 172 ? 8.082 -2.078 -5.674 1.00 96.88 172 ILE A C 1
ATOM 1357 O O . ILE A 1 172 ? 9.031 -1.333 -5.910 1.00 96.88 172 ILE A O 1
ATOM 1361 N N . ASP A 1 173 ? 7.937 -2.728 -4.520 1.00 92.88 173 ASP A N 1
ATOM 1362 C CA . ASP A 1 173 ? 8.840 -2.567 -3.383 1.00 92.88 173 ASP A CA 1
ATOM 1363 C C . ASP A 1 173 ? 10.239 -3.118 -3.725 1.00 92.88 173 ASP A C 1
ATOM 1365 O O . ASP A 1 173 ? 11.239 -2.442 -3.480 1.00 92.88 173 ASP A O 1
ATOM 1369 N N . TYR A 1 174 ? 10.323 -4.262 -4.420 1.00 92.88 174 TYR A N 1
ATOM 1370 C CA . TYR A 1 174 ? 11.587 -4.781 -4.956 1.00 92.88 174 TYR A CA 1
ATOM 1371 C C . TYR A 1 174 ? 12.250 -3.781 -5.908 1.00 92.88 174 TYR A C 1
ATOM 1373 O O . TYR A 1 174 ? 13.439 -3.484 -5.774 1.00 92.88 174 TYR A O 1
ATOM 1381 N N . ALA A 1 175 ? 11.486 -3.232 -6.857 1.00 97.00 175 ALA A N 1
ATOM 1382 C CA . ALA A 1 175 ? 12.005 -2.262 -7.811 1.00 97.00 175 ALA A CA 1
ATOM 1383 C C . ALA A 1 175 ? 12.487 -0.983 -7.120 1.00 97.00 175 ALA A C 1
ATOM 1385 O O . ALA A 1 175 ? 13.535 -0.443 -7.471 1.00 97.00 175 ALA A O 1
ATOM 1386 N N . GLN A 1 176 ? 11.741 -0.521 -6.117 1.00 95.56 176 GLN A N 1
ATOM 1387 C CA . GLN A 1 176 ? 12.097 0.629 -5.300 1.00 95.56 176 GLN A CA 1
ATOM 1388 C C . GLN A 1 176 ? 13.421 0.426 -4.557 1.00 95.56 176 GLN A C 1
ATOM 1390 O O . GLN A 1 176 ? 14.162 1.392 -4.396 1.00 95.56 176 GLN A O 1
ATOM 1395 N N . GLU A 1 177 ? 13.729 -0.789 -4.113 1.00 94.81 177 GLU A N 1
ATOM 1396 C CA . GLU A 1 177 ? 14.975 -1.105 -3.411 1.00 94.81 177 GLU A CA 1
ATOM 1397 C C . GLU A 1 177 ? 16.163 -1.304 -4.366 1.00 94.81 177 GLU A C 1
ATOM 1399 O O . GLU A 1 177 ? 17.252 -0.799 -4.101 1.00 94.81 177 GLU A O 1
ATOM 1404 N N . HIS A 1 178 ? 15.955 -1.984 -5.498 1.00 94.25 178 HIS A N 1
ATOM 1405 C CA . HIS A 1 178 ? 17.050 -2.476 -6.344 1.00 94.25 178 HIS A CA 1
ATOM 1406 C C . HIS A 1 178 ? 17.386 -1.585 -7.544 1.00 94.25 178 HIS A C 1
ATOM 1408 O O . HIS A 1 178 ? 18.507 -1.651 -8.044 1.00 94.25 178 HIS A O 1
ATOM 1414 N N . PHE A 1 179 ? 16.448 -0.761 -8.021 1.00 95.06 179 PHE A N 1
ATOM 1415 C CA . PHE A 1 179 ? 16.608 0.002 -9.271 1.00 95.06 179 PHE A CA 1
ATOM 1416 C C . PHE A 1 179 ? 16.542 1.512 -9.070 1.00 95.06 179 PHE A C 1
ATOM 1418 O O . PHE A 1 179 ? 16.195 2.252 -9.989 1.00 95.06 179 PHE A O 1
ATOM 1425 N N . ARG A 1 180 ? 16.817 1.979 -7.851 1.00 93.06 180 ARG A N 1
ATOM 1426 C CA . ARG A 1 180 ? 16.859 3.406 -7.524 1.00 93.06 180 ARG A CA 1
ATOM 1427 C C . ARG A 1 180 ? 18.016 4.103 -8.235 1.00 93.06 180 ARG A C 1
ATOM 1429 O O . ARG A 1 180 ? 19.149 3.636 -8.195 1.00 93.06 180 ARG A O 1
ATOM 1436 N N . SER A 1 181 ? 17.723 5.270 -8.799 1.00 89.12 181 SER A N 1
ATOM 1437 C CA . SER A 1 181 ? 18.714 6.206 -9.338 1.00 89.12 181 SER A CA 1
ATOM 1438 C C . SER A 1 181 ? 18.390 7.618 -8.820 1.00 89.12 181 SER A C 1
ATOM 1440 O O . SER A 1 181 ? 18.046 7.778 -7.648 1.00 89.12 181 SER A O 1
ATOM 1442 N N . TYR A 1 182 ? 18.435 8.652 -9.666 1.00 89.44 182 TYR A N 1
ATOM 1443 C CA . TYR A 1 182 ? 17.800 9.942 -9.353 1.00 89.44 182 TYR A CA 1
ATOM 1444 C C . TYR A 1 182 ? 16.261 9.853 -9.381 1.00 89.44 182 TYR A C 1
ATOM 1446 O O . TYR A 1 182 ? 15.593 10.770 -8.903 1.00 89.44 182 TYR A O 1
ATOM 1454 N N . LEU A 1 183 ? 15.685 8.767 -9.918 1.00 92.06 183 LEU A N 1
ATOM 1455 C CA . LEU A 1 183 ? 14.257 8.452 -9.816 1.00 92.06 183 LEU A CA 1
ATOM 1456 C C . LEU A 1 183 ? 13.986 7.426 -8.713 1.00 92.06 183 LEU A C 1
ATOM 1458 O O . LEU A 1 183 ? 14.851 6.630 -8.334 1.00 92.06 183 LEU A O 1
ATOM 1462 N N . ALA A 1 184 ? 12.732 7.396 -8.256 1.00 95.31 184 ALA A N 1
ATOM 1463 C CA . ALA A 1 184 ? 12.204 6.254 -7.520 1.00 95.31 184 ALA A CA 1
ATOM 1464 C C . ALA A 1 184 ? 12.419 4.971 -8.338 1.00 95.31 184 ALA A C 1
ATOM 1466 O O . ALA A 1 184 ? 12.246 4.976 -9.557 1.00 95.31 184 ALA A O 1
ATOM 1467 N N . GLY A 1 185 ? 12.791 3.874 -7.682 1.00 96.25 185 GLY A N 1
ATOM 1468 C CA . GLY A 1 185 ? 13.207 2.661 -8.380 1.00 96.25 185 GLY A CA 1
ATOM 1469 C C . GLY A 1 185 ? 12.087 2.054 -9.221 1.00 96.25 185 GLY A C 1
ATOM 1470 O O . GLY A 1 185 ? 12.330 1.626 -10.338 1.00 96.25 185 GLY A O 1
ATOM 1471 N N . TRP A 1 186 ? 10.829 2.144 -8.780 1.00 96.44 186 TRP A N 1
ATOM 1472 C CA . TRP A 1 186 ? 9.680 1.732 -9.595 1.00 96.44 186 TRP A CA 1
ATOM 1473 C C . TRP A 1 186 ? 9.436 2.624 -10.827 1.00 96.44 186 TRP A C 1
ATOM 1475 O O . TRP A 1 186 ? 8.696 2.224 -11.723 1.00 96.44 186 TRP A O 1
ATOM 1485 N N . MET A 1 187 ? 10.017 3.828 -10.892 1.00 96.50 187 MET A N 1
ATOM 1486 C CA . MET A 1 187 ? 9.909 4.755 -12.029 1.00 96.50 187 MET A CA 1
ATOM 1487 C C . MET A 1 187 ? 11.039 4.607 -13.052 1.00 96.50 187 MET A C 1
ATOM 1489 O O . MET A 1 187 ? 10.927 5.188 -14.132 1.00 96.50 187 MET A O 1
ATOM 1493 N N . THR A 1 188 ? 12.114 3.881 -12.737 1.00 96.12 188 THR A N 1
ATOM 1494 C CA . THR A 1 188 ? 13.189 3.633 -13.704 1.00 96.12 188 THR A CA 1
ATOM 1495 C C . THR A 1 188 ? 12.746 2.640 -14.768 1.00 96.12 188 THR A C 1
ATOM 1497 O O . THR A 1 188 ? 11.754 1.922 -14.611 1.00 96.12 188 THR A O 1
ATOM 1500 N N . ASP A 1 189 ? 13.492 2.581 -15.867 1.00 96.06 189 ASP A N 1
ATOM 1501 C CA . ASP A 1 189 ? 13.198 1.645 -16.946 1.00 96.06 189 ASP A CA 1
ATOM 1502 C C . ASP A 1 189 ? 13.298 0.188 -16.470 1.00 96.06 189 ASP A C 1
ATOM 1504 O O . ASP A 1 189 ? 12.409 -0.615 -16.763 1.00 96.06 189 ASP A O 1
ATOM 1508 N N . GLN A 1 190 ? 14.321 -0.139 -15.671 1.00 96.44 190 GLN A N 1
ATOM 1509 C CA . GLN A 1 190 ? 14.447 -1.451 -15.029 1.00 96.44 190 GLN A CA 1
ATOM 1510 C C . GLN A 1 190 ? 13.264 -1.738 -14.100 1.00 96.44 190 GLN A C 1
ATOM 1512 O O . GLN A 1 190 ? 12.652 -2.802 -14.202 1.00 96.44 190 GLN A O 1
ATOM 1517 N N . GLY A 1 191 ? 12.885 -0.785 -13.242 1.00 97.00 191 GLY A N 1
ATOM 1518 C CA . GLY A 1 191 ? 11.758 -0.970 -12.330 1.00 97.00 191 GLY A CA 1
ATOM 1519 C C . GLY A 1 191 ? 10.430 -1.157 -13.040 1.00 97.00 191 GLY A C 1
ATOM 1520 O O . GLY A 1 191 ? 9.666 -2.054 -12.691 1.00 97.00 191 GLY A O 1
ATOM 1521 N N . ARG A 1 192 ? 10.171 -0.385 -14.096 1.00 96.19 192 ARG A N 1
ATOM 1522 C CA . ARG A 1 192 ? 8.988 -0.567 -14.935 1.00 96.19 192 ARG A CA 1
ATOM 1523 C C . ARG A 1 192 ? 8.944 -1.968 -15.546 1.00 96.19 192 ARG A C 1
ATOM 1525 O O . ARG A 1 192 ? 7.900 -2.616 -15.487 1.00 96.19 192 ARG A O 1
ATOM 1532 N N . VAL A 1 193 ? 10.040 -2.422 -16.160 1.00 96.31 193 VAL A N 1
ATOM 1533 C CA . VAL A 1 193 ? 10.105 -3.754 -16.784 1.00 96.31 193 VAL A CA 1
ATOM 1534 C C . VAL A 1 193 ? 9.899 -4.839 -15.730 1.00 96.31 193 VAL A C 1
ATOM 1536 O O . VAL A 1 193 ? 9.091 -5.739 -15.946 1.00 96.31 193 VAL A O 1
ATOM 1539 N N . TYR A 1 194 ? 10.536 -4.711 -14.567 1.00 96.50 194 TYR A N 1
ATOM 1540 C CA . TYR A 1 194 ? 10.390 -5.662 -13.469 1.00 96.50 194 TYR A CA 1
ATOM 1541 C C . TYR A 1 194 ? 8.951 -5.734 -12.946 1.00 96.50 194 TYR A C 1
ATOM 1543 O O . TYR A 1 194 ? 8.418 -6.820 -12.740 1.00 96.50 194 TYR A O 1
ATOM 1551 N N . VAL A 1 195 ? 8.272 -4.598 -12.775 1.00 96.38 195 VAL A N 1
ATOM 1552 C CA . VAL A 1 195 ? 6.878 -4.594 -12.307 1.00 96.38 195 VAL A CA 1
ATOM 1553 C C . VAL A 1 195 ? 5.958 -5.254 -13.335 1.00 96.38 195 VAL A C 1
ATOM 1555 O O . VAL A 1 195 ? 5.163 -6.126 -12.979 1.00 96.38 195 VAL A O 1
ATOM 1558 N N . VAL A 1 196 ? 6.091 -4.892 -14.614 1.00 94.88 196 VAL A N 1
ATOM 1559 C CA . VAL A 1 196 ? 5.218 -5.392 -15.688 1.00 94.88 196 VAL A CA 1
ATOM 1560 C C . VAL A 1 196 ? 5.448 -6.879 -15.968 1.00 94.88 196 VAL A C 1
ATOM 1562 O O . VAL A 1 196 ? 4.490 -7.652 -15.992 1.00 94.88 196 VAL A O 1
ATOM 1565 N N . TYR A 1 197 ? 6.699 -7.295 -16.163 1.00 93.31 197 TYR A N 1
ATOM 1566 C CA . TYR A 1 197 ? 7.025 -8.655 -16.605 1.00 93.31 197 TYR A CA 1
ATOM 1567 C C . TYR A 1 197 ? 7.377 -9.602 -15.460 1.00 93.31 197 TYR A C 1
ATOM 1569 O O . TYR A 1 197 ? 7.189 -10.808 -15.605 1.00 93.31 197 TYR A O 1
ATOM 1577 N N . GLY A 1 198 ? 7.787 -9.065 -14.313 1.00 93.94 198 GLY A N 1
ATOM 1578 C CA . GLY A 1 198 ? 8.241 -9.829 -13.158 1.00 93.94 198 GLY A CA 1
ATOM 1579 C C . GLY A 1 198 ? 9.757 -10.009 -13.141 1.00 93.94 198 GLY A C 1
ATOM 1580 O O . GLY A 1 198 ? 10.472 -9.363 -13.923 1.00 93.94 198 GLY A O 1
ATOM 1581 N N . PRO A 1 199 ? 10.258 -10.888 -12.256 1.00 94.25 199 PRO A N 1
ATOM 1582 C CA . PRO A 1 199 ? 11.665 -11.248 -12.245 1.00 94.25 199 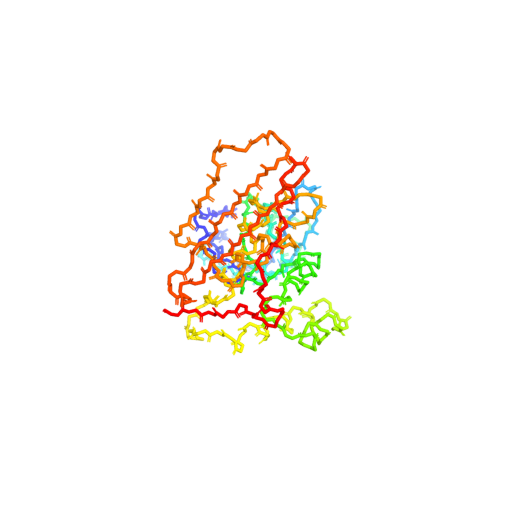PRO A CA 1
ATOM 1583 C C . PRO A 1 199 ? 12.063 -11.884 -13.587 1.00 94.25 199 PRO A C 1
ATOM 1585 O O . PRO A 1 199 ? 11.314 -12.711 -14.111 1.00 94.25 199 PRO A O 1
ATOM 1588 N N . PRO A 1 200 ? 13.211 -11.498 -14.165 1.00 95.38 200 PRO A N 1
ATOM 1589 C CA . PRO A 1 200 ? 13.740 -12.163 -15.348 1.00 95.38 200 PRO A CA 1
ATOM 1590 C C . PRO A 1 200 ? 14.214 -13.582 -15.016 1.00 95.38 200 PRO A C 1
ATOM 1592 O O . PRO A 1 200 ? 14.708 -13.838 -13.919 1.00 95.38 200 PRO A O 1
ATOM 1595 N N . ASP A 1 201 ? 14.122 -14.485 -15.993 1.00 94.56 201 ASP A N 1
ATOM 1596 C CA . ASP A 1 201 ? 14.617 -15.862 -15.878 1.00 94.56 201 ASP A CA 1
ATOM 1597 C C . ASP A 1 201 ? 16.153 -15.907 -15.861 1.00 94.56 201 ASP A C 1
ATOM 1599 O O . ASP A 1 201 ? 16.761 -16.760 -15.216 1.00 94.56 201 ASP A O 1
ATOM 1603 N N . ASN A 1 202 ? 16.795 -14.979 -16.577 1.00 95.25 202 ASN A N 1
ATOM 1604 C CA . ASN A 1 202 ? 18.246 -14.841 -16.607 1.00 95.25 202 ASN A CA 1
ATOM 1605 C C . ASN A 1 202 ? 18.664 -13.373 -16.752 1.00 95.25 202 ASN A C 1
ATOM 1607 O O . ASN A 1 202 ? 18.046 -12.605 -17.496 1.00 95.25 202 ASN A O 1
ATOM 1611 N N . VAL A 1 203 ? 19.749 -13.005 -16.069 1.00 95.06 203 VAL A N 1
ATOM 1612 C CA . VAL A 1 203 ? 20.366 -11.676 -16.136 1.00 95.06 203 VAL A CA 1
ATOM 1613 C C . VAL A 1 203 ? 21.819 -11.834 -16.553 1.00 95.06 203 VAL A C 1
ATOM 1615 O O . VAL A 1 203 ? 22.615 -12.448 -15.848 1.00 95.06 203 VAL A O 1
ATOM 1618 N N . THR A 1 204 ? 22.180 -11.249 -17.692 1.00 93.88 204 THR A N 1
ATOM 1619 C CA . THR A 1 204 ? 23.564 -11.195 -18.173 1.00 93.88 204 THR A CA 1
ATOM 1620 C C . THR A 1 204 ? 24.086 -9.773 -18.056 1.00 93.88 204 THR A C 1
ATOM 1622 O O . THR A 1 204 ? 23.498 -8.843 -18.608 1.00 93.88 204 THR A O 1
ATOM 1625 N N . ARG A 1 205 ? 25.205 -9.610 -17.354 1.00 89.94 205 ARG A N 1
ATOM 1626 C CA . ARG A 1 205 ? 25.953 -8.354 -17.259 1.00 89.94 205 ARG A CA 1
ATOM 1627 C C . ARG A 1 205 ? 27.239 -8.544 -18.035 1.00 89.94 205 ARG A C 1
ATOM 1629 O O . ARG A 1 205 ? 27.980 -9.472 -17.725 1.00 89.94 205 ARG A O 1
ATOM 1636 N N . ASP A 1 206 ? 27.467 -7.731 -19.057 1.00 76.88 206 ASP A N 1
ATOM 1637 C CA . ASP A 1 206 ? 28.662 -7.865 -19.892 1.00 76.88 206 ASP A CA 1
ATOM 1638 C C . ASP A 1 206 ? 29.905 -7.394 -19.107 1.00 76.88 206 ASP A C 1
ATOM 1640 O O . ASP A 1 206 ? 29.979 -6.216 -18.746 1.00 76.88 206 ASP A O 1
ATOM 1644 N N . PRO A 1 207 ? 30.868 -8.286 -18.799 1.00 55.66 207 PRO A N 1
ATOM 1645 C CA . PRO A 1 207 ? 32.014 -7.953 -17.960 1.00 55.66 207 PRO A CA 1
ATOM 1646 C C . PRO A 1 207 ? 33.141 -7.216 -18.706 1.00 55.66 207 PRO A C 1
ATOM 1648 O O . PRO A 1 207 ? 34.103 -6.808 -18.060 1.00 55.66 207 PRO A O 1
ATOM 1651 N N . PHE A 1 208 ? 33.063 -7.040 -20.035 1.00 55.25 208 PHE A N 1
ATOM 1652 C CA . PHE A 1 208 ? 34.187 -6.563 -20.862 1.00 55.25 208 PHE A CA 1
ATOM 1653 C C . PHE A 1 208 ? 34.083 -5.115 -21.363 1.00 55.25 208 PHE A C 1
ATOM 1655 O O . PHE A 1 208 ? 34.731 -4.751 -22.346 1.00 55.25 208 PHE A O 1
ATOM 1662 N N . GLN A 1 209 ? 33.311 -4.256 -20.700 1.00 55.56 209 GLN A N 1
ATOM 1663 C CA . GLN A 1 209 ? 33.145 -2.874 -21.151 1.00 55.56 209 GLN A CA 1
ATOM 1664 C C . GLN A 1 209 ? 33.995 -1.897 -20.335 1.00 55.56 209 GLN A C 1
ATOM 1666 O O . GLN A 1 209 ? 34.044 -1.958 -19.107 1.00 55.56 209 GLN A O 1
ATOM 1671 N N . SER A 1 210 ? 34.685 -0.991 -21.040 1.00 58.81 210 SER A N 1
ATOM 1672 C CA . SER A 1 210 ? 35.342 0.184 -20.454 1.00 58.81 210 SER A CA 1
ATOM 1673 C C . SER A 1 210 ? 34.397 0.865 -19.464 1.00 58.81 210 SER A C 1
ATOM 1675 O O . SER A 1 210 ? 33.206 0.937 -19.763 1.00 58.81 210 SER A O 1
ATOM 1677 N N . GLU A 1 211 ? 34.908 1.411 -18.355 1.00 59.00 211 GLU A N 1
ATOM 1678 C CA . GLU A 1 211 ? 34.124 1.981 -17.238 1.00 59.00 211 GLU A CA 1
ATOM 1679 C C . GLU A 1 211 ? 32.944 2.898 -17.636 1.00 59.00 211 GLU A C 1
ATOM 1681 O O . GLU A 1 211 ? 32.017 3.063 -16.847 1.00 59.00 211 GLU A O 1
ATOM 1686 N N . ALA A 1 212 ? 32.954 3.451 -18.854 1.00 64.19 212 ALA A N 1
ATOM 1687 C CA . ALA A 1 212 ? 31.947 4.342 -19.417 1.00 64.19 212 ALA A CA 1
ATOM 1688 C C . ALA A 1 212 ? 30.645 3.693 -19.943 1.00 64.19 212 ALA A C 1
ATOM 1690 O O . ALA A 1 212 ? 29.687 4.426 -20.155 1.00 64.19 212 ALA A O 1
ATOM 1691 N N . ARG A 1 213 ? 30.572 2.376 -20.199 1.00 74.69 213 ARG A N 1
ATOM 1692 C CA . ARG A 1 213 ? 29.349 1.754 -20.756 1.00 74.69 213 ARG A CA 1
ATOM 1693 C C . ARG A 1 213 ? 29.054 0.430 -20.073 1.00 74.69 213 ARG A C 1
ATOM 1695 O O . ARG A 1 213 ? 29.890 -0.462 -20.088 1.00 74.69 213 ARG A O 1
ATOM 1702 N N . ARG A 1 214 ? 27.878 0.283 -19.462 1.00 85.94 214 ARG A N 1
ATOM 1703 C CA . ARG A 1 214 ? 27.461 -0.973 -18.816 1.00 85.94 214 ARG A CA 1
ATOM 1704 C C . ARG A 1 214 ? 26.172 -1.467 -19.444 1.00 85.94 214 ARG A C 1
ATOM 1706 O O . ARG A 1 214 ? 25.199 -0.720 -19.505 1.00 85.94 214 ARG A O 1
ATOM 1713 N N . LEU A 1 215 ? 26.163 -2.721 -19.893 1.00 91.19 215 LEU A N 1
ATOM 1714 C CA . LEU A 1 215 ? 24.970 -3.37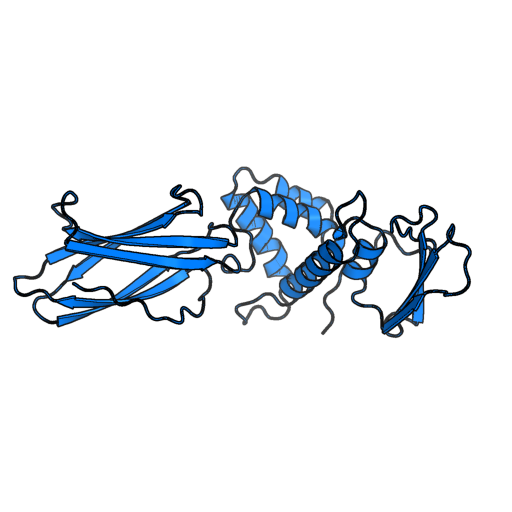3 -20.430 1.00 91.19 215 LEU A CA 1
ATOM 1715 C C . LEU A 1 215 ? 24.454 -4.440 -19.470 1.00 91.19 215 LEU A C 1
ATOM 1717 O O . LEU A 1 215 ? 25.217 -5.279 -18.985 1.00 91.19 215 LEU A O 1
ATOM 1721 N N . GLU A 1 216 ? 23.141 -4.438 -19.263 1.00 93.81 216 GLU A N 1
ATOM 1722 C CA . GLU A 1 216 ? 22.430 -5.486 -18.542 1.00 93.81 216 GLU A CA 1
ATOM 1723 C C . GLU A 1 216 ? 21.318 -6.048 -19.429 1.00 93.81 216 GLU A C 1
ATOM 1725 O O . GLU A 1 216 ? 20.475 -5.317 -19.942 1.00 93.81 216 GLU A O 1
ATOM 1730 N N . THR A 1 217 ? 21.339 -7.359 -19.653 1.00 95.38 217 THR A N 1
ATOM 1731 C CA . THR A 1 217 ? 20.374 -8.065 -20.499 1.00 95.38 217 THR A CA 1
ATOM 1732 C C . THR A 1 217 ? 19.524 -8.989 -19.647 1.00 95.38 217 THR A C 1
ATOM 1734 O O . THR A 1 217 ? 20.051 -9.884 -18.989 1.00 95.38 217 THR A O 1
ATOM 1737 N N . TRP A 1 218 ? 18.213 -8.791 -19.684 1.00 96.62 218 TRP A N 1
ATOM 1738 C CA . TRP A 1 218 ? 17.206 -9.605 -19.010 1.00 96.62 218 TRP A CA 1
ATOM 1739 C C . TRP A 1 218 ? 16.499 -10.502 -20.021 1.00 96.62 218 TRP A C 1
ATOM 1741 O O . TRP A 1 218 ? 16.101 -10.042 -21.093 1.00 96.62 218 TRP A O 1
ATOM 1751 N N . GLN A 1 219 ? 16.334 -11.777 -19.687 1.00 96.00 219 GLN A N 1
ATOM 1752 C CA . GLN A 1 219 ? 15.663 -12.764 -20.533 1.00 96.00 219 GLN A CA 1
ATOM 1753 C C . GLN A 1 219 ? 14.407 -13.294 -19.843 1.00 96.00 219 GLN A C 1
ATOM 1755 O O . GLN A 1 219 ? 14.437 -13.601 -18.654 1.00 96.00 219 GLN A O 1
ATOM 1760 N N . TYR A 1 220 ? 13.324 -13.410 -20.610 1.00 92.81 220 TYR A N 1
ATOM 1761 C CA . TYR A 1 220 ? 12.026 -13.925 -20.184 1.00 92.81 220 TYR A CA 1
ATOM 1762 C C . TYR A 1 220 ? 11.577 -15.040 -21.142 1.00 92.81 220 TYR A C 1
ATOM 1764 O O . TYR A 1 220 ? 10.902 -14.791 -22.148 1.00 92.81 220 TYR A O 1
ATOM 1772 N N . PHE A 1 221 ? 11.951 -16.284 -20.850 1.00 91.31 221 PHE A N 1
ATOM 1773 C CA . PHE A 1 221 ? 11.644 -17.460 -21.669 1.00 91.31 221 PHE A CA 1
ATOM 1774 C C . PHE A 1 221 ? 10.135 -17.692 -21.772 1.00 91.31 221 PHE A C 1
ATOM 1776 O O . PHE A 1 221 ? 9.598 -17.898 -22.863 1.00 91.31 221 PHE A O 1
ATOM 1783 N N . SER A 1 222 ? 9.430 -17.542 -20.649 1.00 85.19 222 SER A N 1
ATOM 1784 C CA . SER A 1 222 ? 7.969 -17.680 -20.559 1.00 85.19 222 SER A CA 1
ATOM 1785 C C . SER A 1 222 ? 7.190 -16.605 -21.334 1.00 85.19 222 SER A C 1
ATOM 1787 O O . SER A 1 222 ? 6.001 -16.770 -21.605 1.00 85.19 222 SER A O 1
ATOM 1789 N N . ARG A 1 223 ? 7.848 -15.512 -21.747 1.00 85.75 223 ARG A N 1
ATOM 1790 C CA . ARG A 1 223 ? 7.258 -14.396 -22.507 1.00 85.75 223 ARG A CA 1
ATOM 1791 C C . ARG A 1 223 ? 7.669 -14.428 -23.979 1.00 85.75 223 ARG A C 1
ATOM 1793 O O . ARG A 1 223 ? 7.971 -13.395 -24.567 1.00 85.75 223 ARG A O 1
ATOM 1800 N N . GLY A 1 224 ? 7.705 -15.623 -24.569 1.00 86.75 224 GLY A N 1
ATOM 1801 C CA . GLY A 1 224 ? 8.102 -15.805 -25.967 1.00 86.75 224 GLY A CA 1
ATOM 1802 C C . GLY A 1 224 ? 9.583 -15.511 -26.204 1.00 86.75 224 GLY A C 1
ATOM 1803 O O . GLY A 1 224 ? 9.929 -14.949 -27.239 1.00 86.75 224 GLY A O 1
ATOM 1804 N N . ASN A 1 225 ? 10.442 -15.869 -25.241 1.00 89.19 225 ASN A N 1
ATOM 1805 C CA . ASN A 1 225 ? 11.876 -15.561 -25.252 1.00 89.19 225 ASN A CA 1
ATOM 1806 C C . ASN A 1 225 ? 12.176 -14.061 -25.409 1.00 89.19 225 ASN A C 1
ATOM 1808 O O . ASN A 1 225 ? 13.109 -13.672 -26.114 1.00 89.19 225 ASN A O 1
ATOM 1812 N N . LEU A 1 226 ? 11.380 -13.210 -24.755 1.00 92.19 226 LEU A N 1
ATOM 1813 C CA . LEU A 1 226 ? 11.609 -11.769 -24.736 1.00 92.19 226 LEU A CA 1
ATOM 1814 C C . LEU A 1 226 ? 12.983 -11.473 -24.122 1.00 92.19 226 LEU A C 1
ATOM 1816 O O . LEU A 1 226 ? 13.293 -11.915 -23.016 1.00 92.19 226 LEU A O 1
ATOM 1820 N N . GLN A 1 227 ? 13.780 -10.676 -24.829 1.00 95.00 227 GLN A N 1
ATOM 1821 C CA . GLN A 1 227 ? 15.067 -10.181 -24.361 1.00 95.00 227 GLN A CA 1
ATOM 1822 C C . GLN A 1 227 ? 15.015 -8.661 -24.239 1.00 95.00 227 GLN A C 1
ATOM 1824 O O . GLN A 1 227 ? 14.732 -7.964 -25.212 1.00 95.00 227 GLN A O 1
ATOM 1829 N N . VAL A 1 228 ? 15.319 -8.152 -23.052 1.00 96.00 228 VAL A N 1
ATOM 1830 C CA . VAL A 1 228 ? 15.307 -6.726 -22.731 1.00 96.00 228 VAL A CA 1
ATOM 1831 C C . VAL A 1 228 ? 16.723 -6.291 -22.387 1.00 96.00 228 VAL A C 1
ATOM 1833 O O . VAL A 1 228 ? 17.358 -6.887 -21.525 1.00 96.00 228 VAL A O 1
ATOM 1836 N N . VAL A 1 229 ? 17.230 -5.273 -23.073 1.00 95.38 229 VAL A N 1
ATOM 1837 C CA . VAL A 1 229 ? 18.583 -4.749 -22.880 1.00 95.38 229 VAL A CA 1
ATOM 1838 C C . VAL A 1 229 ? 18.496 -3.356 -22.283 1.00 95.38 229 VAL A C 1
ATOM 1840 O O . VAL A 1 229 ? 17.779 -2.492 -22.798 1.00 95.38 229 VAL A O 1
ATOM 1843 N N . PHE A 1 230 ? 19.266 -3.146 -21.224 1.00 95.12 230 PHE A N 1
ATOM 1844 C CA . PHE A 1 230 ? 19.463 -1.864 -20.579 1.00 95.12 230 PHE A CA 1
ATOM 1845 C C . PHE A 1 230 ? 20.909 -1.403 -20.708 1.00 95.12 230 PHE A C 1
ATOM 1847 O O . PHE A 1 230 ? 21.830 -2.222 -20.722 1.00 95.12 230 PHE A O 1
ATOM 1854 N N . GLN A 1 231 ? 21.097 -0.090 -20.761 1.00 93.06 231 GLN A N 1
ATOM 1855 C CA . GLN A 1 231 ? 22.395 0.554 -20.895 1.00 93.06 231 GLN A CA 1
ATOM 1856 C C . GLN A 1 231 ? 22.533 1.695 -19.889 1.00 93.06 231 GLN A C 1
ATOM 1858 O O . GLN A 1 231 ? 21.664 2.559 -19.816 1.00 93.06 231 GLN A O 1
ATOM 1863 N N . ASP A 1 232 ? 23.631 1.705 -19.138 1.00 90.38 232 ASP A N 1
ATOM 1864 C CA . ASP A 1 232 ? 24.055 2.834 -18.310 1.00 90.38 232 ASP A CA 1
ATOM 1865 C C . ASP A 1 232 ? 25.297 3.479 -18.941 1.00 90.38 232 ASP A C 1
ATOM 1867 O O . ASP A 1 232 ? 26.374 2.876 -18.970 1.00 90.38 232 ASP A O 1
ATOM 1871 N N . ASP A 1 233 ? 25.116 4.697 -19.454 1.00 83.69 233 ASP A N 1
ATOM 1872 C CA . ASP A 1 233 ? 26.180 5.550 -20.012 1.00 83.69 233 ASP A CA 1
ATOM 1873 C C . ASP A 1 233 ? 26.790 6.492 -18.966 1.00 83.69 233 ASP A C 1
ATOM 1875 O O . ASP A 1 233 ? 27.783 7.172 -19.218 1.00 83.69 233 ASP A O 1
ATOM 1879 N N . SER A 1 234 ? 26.163 6.579 -17.793 1.00 82.00 234 SER A N 1
ATOM 1880 C CA . SER A 1 234 ? 26.548 7.502 -16.729 1.00 82.00 234 SER A CA 1
ATOM 1881 C C . SER A 1 234 ? 27.514 6.861 -15.730 1.00 82.00 234 SER A C 1
ATOM 1883 O O . SER A 1 234 ? 28.280 7.563 -15.075 1.00 82.00 234 SER A O 1
ATOM 1885 N N . GLY A 1 235 ? 27.467 5.532 -15.594 1.00 79.81 235 GLY A N 1
ATOM 1886 C CA . GLY A 1 235 ? 28.193 4.772 -14.575 1.00 79.81 235 GLY A CA 1
ATOM 1887 C C . GLY A 1 235 ? 27.585 4.876 -13.170 1.00 79.81 235 GLY A C 1
ATOM 1888 O O . GLY A 1 235 ? 28.106 4.260 -12.237 1.00 79.81 235 GLY A O 1
ATOM 1889 N N . PHE A 1 236 ? 26.492 5.632 -13.007 1.00 81.81 236 PHE A N 1
ATOM 1890 C CA . PHE A 1 236 ? 25.804 5.868 -11.735 1.00 81.81 236 PHE A CA 1
ATOM 1891 C C . PHE A 1 236 ? 24.573 4.969 -11.534 1.00 81.81 236 PHE A C 1
ATOM 1893 O O . PHE A 1 236 ? 23.808 5.186 -10.595 1.00 81.81 236 PHE A O 1
ATOM 1900 N N . GLY A 1 237 ? 24.374 3.961 -12.390 1.00 83.81 237 GLY A N 1
ATOM 1901 C CA . GLY A 1 237 ? 23.276 3.000 -12.278 1.00 83.81 237 GLY A CA 1
ATOM 1902 C C . GLY A 1 237 ? 21.955 3.457 -12.903 1.00 83.81 237 GLY A C 1
ATOM 1903 O O . GLY A 1 237 ? 20.928 2.833 -12.652 1.00 83.81 237 GLY A O 1
ATOM 1904 N N . ASP A 1 238 ? 21.950 4.512 -13.728 1.00 89.06 238 ASP A N 1
ATOM 1905 C CA . ASP A 1 238 ? 20.768 4.916 -14.509 1.00 89.06 238 ASP A CA 1
ATOM 1906 C C . ASP A 1 238 ? 20.631 4.080 -15.786 1.00 89.06 238 ASP A C 1
ATOM 1908 O O . ASP A 1 238 ? 20.826 4.556 -16.904 1.00 89.06 238 ASP A O 1
ATOM 1912 N N . PHE A 1 239 ? 20.308 2.804 -15.614 1.00 92.75 239 PHE A N 1
ATOM 1913 C CA . PHE A 1 239 ? 20.089 1.882 -16.719 1.00 92.75 239 PHE A CA 1
ATOM 1914 C C . PHE A 1 239 ? 18.844 2.266 -17.528 1.00 92.75 239 PHE A C 1
ATOM 1916 O O . PHE A 1 239 ? 17.709 2.161 -17.055 1.00 92.75 239 PHE A O 1
ATOM 1923 N N . ARG A 1 240 ? 19.063 2.672 -18.780 1.00 94.00 240 ARG A N 1
ATOM 1924 C CA . ARG A 1 240 ? 18.024 3.025 -19.751 1.00 94.00 240 ARG A CA 1
ATOM 1925 C C . ARG A 1 240 ? 17.675 1.870 -20.654 1.00 94.00 240 ARG A C 1
ATOM 1927 O O . ARG A 1 240 ? 18.552 1.146 -21.117 1.00 94.00 240 ARG A O 1
ATOM 1934 N N . LEU A 1 241 ? 16.389 1.721 -20.936 1.00 94.69 241 LEU A N 1
ATOM 1935 C CA . LEU A 1 241 ? 15.894 0.698 -21.838 1.00 94.69 241 LEU A CA 1
ATOM 1936 C C . LEU A 1 241 ? 16.313 1.002 -23.281 1.00 94.69 241 LEU A C 1
ATOM 1938 O O . LEU A 1 241 ? 15.939 2.026 -23.848 1.00 94.69 241 LEU A O 1
ATOM 1942 N N . VAL A 1 242 ? 17.034 0.064 -23.891 1.00 93.31 242 VAL A N 1
ATOM 1943 C CA . VAL A 1 242 ? 17.433 0.120 -25.305 1.00 93.31 242 VAL A CA 1
ATOM 1944 C C . VAL A 1 242 ? 16.485 -0.709 -26.172 1.00 93.31 242 VAL A C 1
ATOM 1946 O O . VAL A 1 242 ? 16.196 -0.347 -27.312 1.00 93.31 242 VAL A O 1
ATOM 1949 N N . THR A 1 243 ? 15.968 -1.820 -25.640 1.00 89.44 243 THR A N 1
ATOM 1950 C CA . THR A 1 243 ? 15.034 -2.678 -26.379 1.00 89.44 243 THR A CA 1
ATOM 1951 C C . THR A 1 243 ? 13.663 -2.008 -26.529 1.00 89.44 243 THR A C 1
ATOM 1953 O O . THR A 1 243 ? 13.055 -1.632 -25.525 1.00 89.44 243 THR A O 1
ATOM 1956 N N . PRO A 1 244 ? 13.090 -1.933 -27.743 1.00 85.56 244 PRO A N 1
ATOM 1957 C CA . PRO A 1 244 ? 11.726 -1.458 -27.918 1.00 85.56 244 PRO A CA 1
ATOM 1958 C C . PRO A 1 244 ? 10.729 -2.463 -27.321 1.00 85.56 244 PRO A C 1
ATOM 1960 O O . PRO A 1 244 ? 10.542 -3.559 -27.843 1.00 85.56 244 PRO A O 1
ATOM 1963 N N . ILE A 1 245 ? 10.059 -2.069 -26.238 1.00 86.50 245 ILE A N 1
ATOM 1964 C CA . ILE A 1 245 ? 8.920 -2.798 -25.660 1.00 86.50 245 ILE A CA 1
ATOM 1965 C C . ILE A 1 245 ? 7.653 -1.945 -25.747 1.00 86.50 245 ILE A C 1
ATOM 1967 O O . ILE A 1 245 ? 7.709 -0.708 -25.713 1.00 86.50 245 ILE A O 1
ATOM 1971 N N . SER A 1 246 ? 6.494 -2.604 -25.815 1.00 85.19 246 SER A N 1
ATOM 1972 C CA . SER A 1 246 ? 5.200 -1.918 -25.820 1.00 85.19 246 SER A CA 1
ATOM 1973 C C . SER A 1 246 ? 5.047 -1.023 -24.588 1.00 85.19 246 SER A C 1
ATOM 1975 O O . SER A 1 246 ? 5.238 -1.445 -23.446 1.00 85.19 246 SER A O 1
ATOM 1977 N N . GLN A 1 247 ? 4.662 0.231 -24.821 1.00 79.62 247 GLN A N 1
ATOM 1978 C CA . GLN A 1 247 ? 4.318 1.180 -23.756 1.00 79.62 247 GLN A CA 1
ATOM 1979 C C . GLN A 1 247 ? 2.941 0.908 -23.145 1.00 79.62 247 GLN A C 1
ATOM 1981 O O . GLN A 1 247 ? 2.617 1.433 -22.083 1.00 79.62 247 GLN A O 1
ATOM 1986 N N . LEU A 1 248 ? 2.145 0.075 -23.815 1.00 84.62 248 LEU A N 1
ATOM 1987 C CA . LEU A 1 248 ? 0.799 -0.294 -23.402 1.00 84.62 248 LEU A CA 1
ATOM 1988 C C . LEU A 1 248 ? 0.773 -1.581 -22.577 1.00 84.62 248 LEU A C 1
ATOM 1990 O O . LEU A 1 248 ? -0.280 -1.911 -22.038 1.00 84.62 248 LEU A O 1
ATOM 1994 N N . GLU A 1 249 ? 1.894 -2.306 -22.477 1.00 89.19 249 GLU A N 1
ATOM 1995 C CA . GLU A 1 249 ? 1.943 -3.512 -21.654 1.00 89.19 249 GLU A CA 1
ATOM 1996 C C . GLU A 1 249 ? 1.774 -3.140 -20.179 1.00 89.19 249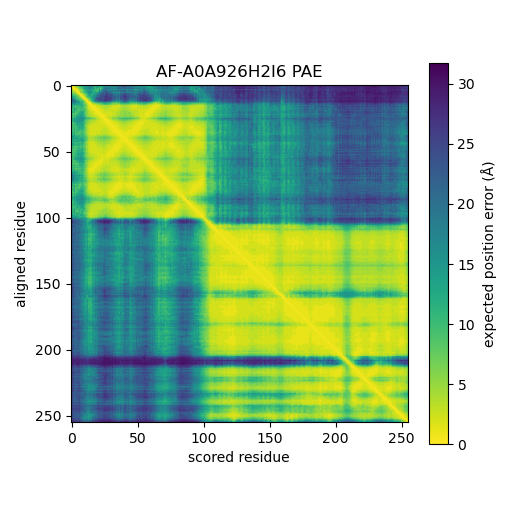 GLU A C 1
ATOM 1998 O O . GLU A 1 249 ? 2.403 -2.209 -19.665 1.00 89.19 249 GLU A O 1
ATOM 2003 N N . LYS A 1 250 ? 0.888 -3.871 -19.510 1.00 92.12 250 LYS A N 1
ATOM 2004 C CA . LYS A 1 250 ? 0.536 -3.688 -18.105 1.00 92.12 250 LYS A CA 1
ATOM 2005 C C . LYS A 1 250 ? 0.806 -4.986 -17.367 1.00 92.12 250 LYS A C 1
ATOM 2007 O O . LYS A 1 250 ? 0.740 -6.065 -17.953 1.00 92.12 250 LYS A O 1
ATOM 2012 N N . TYR A 1 251 ? 1.074 -4.866 -16.076 1.00 93.00 251 TYR A N 1
ATOM 2013 C CA . TYR A 1 251 ? 1.081 -5.978 -15.147 1.00 93.00 251 TYR A CA 1
ATOM 2014 C C . TYR A 1 251 ? -0.189 -6.816 -15.304 1.00 93.00 251 TYR A C 1
ATOM 2016 O O . TYR A 1 251 ? -1.304 -6.291 -15.385 1.00 93.00 251 TYR A O 1
ATOM 2024 N N . ARG A 1 252 ? 0.005 -8.131 -15.316 1.00 88.06 252 ARG A N 1
ATOM 2025 C CA . ARG A 1 252 ? -1.057 -9.127 -15.258 1.00 88.06 252 ARG A CA 1
ATOM 2026 C C . ARG A 1 252 ? -0.640 -10.176 -14.246 1.00 88.06 252 ARG A C 1
ATOM 2028 O O . ARG A 1 252 ? 0.475 -10.690 -14.342 1.00 88.06 252 ARG A O 1
ATOM 2035 N N . TYR A 1 253 ? -1.544 -10.491 -13.331 1.00 85.00 253 TYR A N 1
ATOM 2036 C CA . TYR A 1 253 ? -1.376 -11.620 -12.432 1.00 85.00 253 TYR A CA 1
ATOM 2037 C C . TYR A 1 253 ? -1.364 -12.919 -13.249 1.00 85.00 253 TYR A C 1
ATOM 2039 O O . TYR A 1 253 ? -2.180 -13.081 -14.162 1.00 85.00 253 TYR A O 1
ATOM 2047 N N . ALA A 1 254 ? -0.411 -13.803 -12.965 1.00 72.88 254 ALA A N 1
ATOM 2048 C CA . ALA A 1 254 ? -0.279 -15.103 -13.611 1.00 72.88 254 ALA A CA 1
ATOM 2049 C C . ALA A 1 254 ? -0.338 -16.186 -12.529 1.00 72.88 254 ALA A C 1
ATOM 2051 O O . ALA A 1 254 ? 0.405 -16.104 -11.556 1.00 72.88 254 ALA A O 1
ATOM 2052 N N . HIS A 1 255 ? -1.247 -17.146 -12.708 1.00 54.28 255 HIS A N 1
ATOM 2053 C CA . HIS A 1 255 ? -1.398 -18.319 -11.844 1.00 54.28 255 HIS A CA 1
ATOM 2054 C C . HIS A 1 255 ? -0.320 -19.369 -12.112 1.00 54.28 255 HIS A C 1
ATOM 2056 O O . HIS A 1 255 ? 0.081 -19.502 -13.294 1.00 54.28 255 HIS A O 1
#

Foldseek 3Di:
DEFDADPDFPDAFFWGKGKGKDAAQDAKFKKKKWKFWADPVRDTQDIDIDIDIDGHGIDMDMDTDGPALPAFAKIKIKIFIDTPVDPPDTPDIDIDIDGDHAHRANQGNDDVVNLVVLVLCLQPDDPVLSCVLVVDPDPVSSSVSVSVVQCVVQPCNVDSYRVLSVLLVVLLVVQQPPQDFVDRSCPAPVNSCCSQQNAAPDWDWDPPDDLQKTKIWGFHVVVVRDIWIWMDRPSRRRTHTPDDDDPPRHHDDDD